Protein AF-A0A2N2LHT3-F1 (afdb_monomer)

Foldseek 3Di:
DDPPCPPDDFLVLLLVLLVLLVVLLVLLLVLLLLLCVLVVNDDDSVDLVVSQVSQQCVQQVDPNLQDPPSNWWQALVAIGSADPPQDLPDDDDPPDDDDPVCVRNVQSVLQVVLLVVLLVVLVQVVQVVVLVVVQVVLVVVQVVCVVVVHDGDDHDDSDGDDDDPVSSSVSRNVRDIGGDSSSSVVSNCCCPPNPVVCRSPVPPGSVSSVVSSVVSQVVSQVSSLVSLLVSCVSVDVVVSLVVLVVCCVVCVVVDDCCDDSNVSSVVSVPD

Sequence (271 aa):
MYVTGKHLPAEGLGTATNWTVVQAYYAVYLVAKATAIAQGKTGPLDSHPLIQRFFIDFWVEGDRRDLAPWSTVFGFEGPRNMPTNVDLGNALHAWSSARREECWVRLAKAWETTRADSLNDALKAVRTKKARDRQKAWNDTNAARVERQKKPLRRPPAAAATLNSEEKAIIDRSVRPAGLLDYLYRLRIRSNYEDSAMWSEGPASAEESLGVHWNLATITSATLLVHEVLLRRIVGASTFDGLTNEWLQKNGVLLDPREGLRLRAEVLRYG

Mean predicted aligned error: 7.84 Å

Radius of gyration: 23.88 Å; Cα contacts (8 Å, |Δi|>4): 247; chains: 1; bounding box: 65×44×74 Å

Secondary structure (DSSP, 8-state):
----GGG--HHHHHHHHHHHHHHHHHHHHHHHHHHHHHTT--S-TT-HHHHHHHHHIIIIISS-TTSTTTS-EEETTEEESS-TT--TTS---TTSPPPGGGHHHHHHHHHHHHHHHHHHHHHHHHHHHHHHHHHHHHHHHHHHHHHTTPPPPPPPP-PPPP--HHHHHHHHHHSPPB-HHHHHHHHHHIIIII-SHHHHTS-SSHHHHHHHHHHHHHHHHHHHHHHHHHHHHHH-HHHHHHHHHHHHHHHGGGS-TTSHHHHHHHHHHH-

Solvent-accessible surface area (backbone atoms only — not comparable to full-atom values): 15300 Å² total; per-residue (Å²): 139,78,79,71,74,88,79,53,57,69,74,49,42,20,54,50,37,36,51,45,44,43,51,36,34,48,54,51,50,52,49,51,40,50,45,42,48,67,71,67,59,82,76,81,77,85,38,68,72,57,47,46,48,47,49,46,50,56,24,43,72,38,96,42,34,84,47,72,69,61,11,26,35,16,43,75,94,39,76,39,64,63,71,93,80,64,65,75,84,62,86,74,57,93,83,58,82,86,48,85,88,44,48,61,39,53,52,48,50,50,18,43,56,48,29,48,54,54,43,51,52,52,53,51,51,52,26,51,50,51,36,50,52,52,54,48,54,50,50,55,55,33,50,59,31,46,75,69,75,39,82,70,69,83,79,77,77,90,62,79,41,85,74,57,72,65,60,49,52,54,52,45,66,67,43,68,62,18,31,56,69,49,41,34,46,51,50,28,48,32,38,75,76,73,40,48,56,60,35,63,68,54,49,94,43,66,65,53,34,48,49,52,44,51,54,46,50,49,57,36,51,53,52,48,50,57,48,47,56,49,39,27,67,67,70,32,57,70,56,42,52,47,54,51,48,55,50,41,71,77,52,39,88,80,47,60,71,86,37,72,67,57,38,47,51,53,51,70,73,77,108

Structure (mmCIF, N/CA/C/O backbone):
data_AF-A0A2N2LHT3-F1
#
_entry.id   AF-A0A2N2LHT3-F1
#
loop_
_atom_site.group_PDB
_atom_site.id
_atom_site.type_symbol
_atom_site.label_atom_id
_atom_site.label_alt_id
_atom_site.label_comp_id
_atom_site.label_asym_id
_atom_site.label_entity_id
_atom_site.label_seq_id
_atom_site.pdbx_PDB_ins_code
_atom_site.Cartn_x
_atom_site.Cartn_y
_atom_site.Cartn_z
_atom_site.occupancy
_atom_site.B_iso_or_equiv
_atom_site.auth_seq_id
_atom_site.auth_comp_id
_atom_site.auth_asym_id
_atom_site.auth_atom_id
_atom_site.pdbx_PDB_model_num
ATOM 1 N N . MET A 1 1 ? -15.866 11.929 8.651 1.00 34.31 1 MET A N 1
ATOM 2 C CA . MET A 1 1 ? -17.117 12.411 8.037 1.00 34.31 1 MET A CA 1
ATOM 3 C C . MET A 1 1 ? -17.736 11.207 7.344 1.00 34.31 1 MET A C 1
ATOM 5 O O . MET A 1 1 ? -17.284 10.850 6.267 1.00 34.31 1 MET A O 1
ATOM 9 N N . TYR A 1 2 ? -18.631 10.493 8.027 1.00 38.72 2 TYR A N 1
ATOM 10 C CA . TYR A 1 2 ? -19.329 9.338 7.460 1.00 38.72 2 TYR A CA 1
ATOM 11 C C . TYR A 1 2 ? -20.700 9.814 6.995 1.00 38.72 2 TYR A C 1
ATOM 13 O O . TYR A 1 2 ? -21.492 10.296 7.801 1.00 38.72 2 TYR A O 1
ATOM 2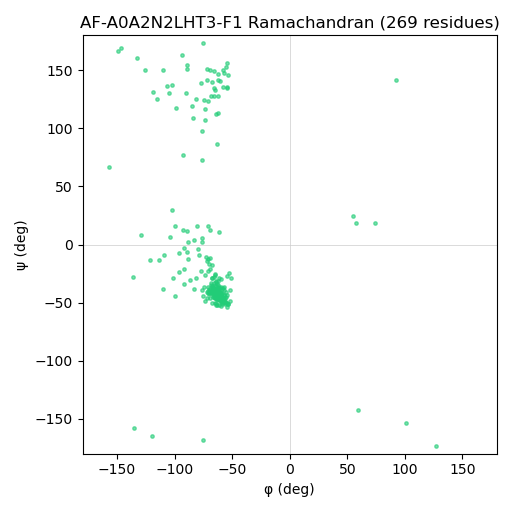1 N N . VAL A 1 3 ? -20.968 9.716 5.695 1.00 38.72 3 VAL A N 1
ATOM 22 C CA . VAL A 1 3 ? -22.346 9.745 5.211 1.00 38.72 3 VAL A CA 1
ATOM 23 C C . VAL A 1 3 ? -22.915 8.387 5.584 1.00 38.72 3 VAL A C 1
ATOM 25 O O . VAL A 1 3 ? -22.513 7.369 5.024 1.00 38.72 3 VAL A O 1
ATOM 28 N N . THR A 1 4 ? -23.788 8.346 6.584 1.00 44.19 4 THR A N 1
ATOM 29 C CA . THR A 1 4 ? -24.547 7.137 6.881 1.00 44.19 4 THR A CA 1
ATOM 30 C C . THR A 1 4 ? -25.395 6.854 5.642 1.00 44.19 4 THR A C 1
ATOM 32 O O . THR A 1 4 ? -26.262 7.642 5.275 1.00 44.19 4 THR A O 1
ATOM 35 N N . GLY A 1 5 ? -25.117 5.755 4.935 1.00 44.97 5 GLY A N 1
ATOM 36 C CA . GLY A 1 5 ? -25.754 5.402 3.655 1.00 44.97 5 GLY A CA 1
ATOM 37 C C . GLY A 1 5 ? -27.276 5.191 3.710 1.00 44.97 5 GLY A C 1
ATOM 38 O O . GLY A 1 5 ? -27.859 4.717 2.746 1.00 44.97 5 GLY A O 1
ATOM 39 N N . LYS A 1 6 ? -27.936 5.551 4.818 1.00 49.19 6 LYS A N 1
ATOM 40 C CA . LYS A 1 6 ? -29.379 5.421 5.048 1.00 49.19 6 LYS A CA 1
ATOM 41 C C . LYS A 1 6 ? -30.239 6.362 4.194 1.00 49.19 6 LYS A C 1
ATOM 43 O O . LYS A 1 6 ? -31.449 6.173 4.155 1.00 49.19 6 LYS A O 1
ATOM 48 N N . HIS A 1 7 ? -29.646 7.352 3.520 1.00 51.94 7 HIS A N 1
ATOM 49 C CA . HIS A 1 7 ? -30.386 8.359 2.743 1.00 51.94 7 HIS A CA 1
ATOM 50 C C . HIS A 1 7 ? -29.881 8.558 1.305 1.00 51.94 7 HIS A C 1
ATOM 52 O O . HIS A 1 7 ? -30.330 9.482 0.632 1.00 51.94 7 HIS A O 1
ATOM 58 N N . LEU A 1 8 ? -28.953 7.725 0.823 1.00 54.47 8 LEU A N 1
ATOM 59 C CA . LEU A 1 8 ? -28.456 7.826 -0.551 1.00 54.47 8 LEU A CA 1
ATOM 60 C C . LEU A 1 8 ? -29.307 6.954 -1.492 1.00 54.47 8 LEU A C 1
ATOM 62 O O . LEU A 1 8 ? -29.500 5.774 -1.194 1.00 54.47 8 LEU A O 1
ATOM 66 N N . PRO A 1 9 ? -29.788 7.491 -2.632 1.00 60.38 9 PRO A N 1
ATOM 67 C CA . PRO A 1 9 ? -30.319 6.677 -3.726 1.00 60.38 9 PRO A CA 1
ATOM 68 C C . PRO A 1 9 ? -29.288 5.628 -4.169 1.00 60.38 9 PRO A C 1
ATOM 70 O O . PRO A 1 9 ? -28.088 5.842 -3.992 1.00 60.38 9 PRO A O 1
ATOM 73 N N . ALA A 1 10 ? -29.728 4.524 -4.780 1.00 59.97 10 ALA A N 1
ATOM 74 C CA . ALA A 1 10 ? -28.849 3.418 -5.187 1.00 59.97 10 ALA A CA 1
ATOM 75 C C . ALA A 1 10 ? -27.630 3.873 -6.024 1.00 59.97 10 ALA A C 1
ATOM 77 O O . ALA A 1 10 ? -26.510 3.439 -5.766 1.00 59.97 10 ALA A O 1
ATOM 78 N N . GLU A 1 11 ? -27.813 4.836 -6.932 1.00 57.50 11 GLU A N 1
ATOM 79 C CA . GLU A 1 11 ? -26.730 5.447 -7.727 1.00 57.50 11 GLU A CA 1
ATOM 80 C C . GLU A 1 11 ? -25.701 6.219 -6.869 1.00 57.50 11 GLU A C 1
ATOM 82 O O . GLU A 1 11 ? -24.503 6.256 -7.163 1.00 57.50 11 GLU A O 1
ATOM 87 N N . GLY A 1 12 ? -26.142 6.801 -5.749 1.00 60.50 12 GLY A N 1
ATOM 88 C CA . GLY A 1 12 ? -25.277 7.471 -4.778 1.00 60.50 12 GLY A CA 1
ATOM 89 C C . GLY A 1 12 ? -24.439 6.503 -3.937 1.00 60.50 12 GLY A C 1
ATOM 90 O O . GLY A 1 12 ? -23.350 6.871 -3.495 1.00 60.50 12 GLY A O 1
ATOM 91 N N . LEU A 1 13 ? -24.900 5.260 -3.747 1.00 66.00 13 LEU A N 1
ATOM 92 C CA . LEU A 1 13 ? -24.181 4.238 -2.975 1.00 66.00 13 LEU A CA 1
ATOM 93 C C . LEU A 1 13 ? -22.929 3.729 -3.708 1.00 66.00 13 LEU A C 1
ATOM 95 O O . LEU A 1 13 ? -21.878 3.585 -3.077 1.00 66.00 13 LEU A O 1
ATOM 99 N N . GLY A 1 14 ? -22.993 3.538 -5.029 1.00 62.75 14 GLY A N 1
ATOM 100 C CA . GLY A 1 14 ? -21.822 3.163 -5.838 1.00 62.75 14 GLY A CA 1
ATOM 101 C C . GLY A 1 14 ? -20.722 4.232 -5.786 1.00 62.75 14 GLY A C 1
ATOM 102 O O . GLY A 1 14 ? -19.559 3.953 -5.482 1.00 62.75 14 GLY A O 1
ATOM 103 N N . THR A 1 15 ? -21.113 5.501 -5.941 1.00 67.81 15 THR A N 1
ATOM 104 C CA . THR A 1 15 ? -20.193 6.649 -5.843 1.00 67.81 15 THR A CA 1
ATOM 105 C C . THR A 1 15 ? -19.608 6.813 -4.432 1.00 67.81 15 THR A C 1
ATOM 107 O O . THR A 1 15 ? -18.419 7.102 -4.273 1.00 67.81 15 THR A O 1
ATOM 110 N N . ALA A 1 16 ? -20.403 6.584 -3.382 1.00 74.44 16 ALA A N 1
ATOM 111 C CA . ALA A 1 16 ? -19.917 6.596 -2.000 1.00 74.44 16 ALA A CA 1
ATOM 112 C C . ALA A 1 16 ? -18.925 5.450 -1.713 1.00 74.44 16 ALA A C 1
ATOM 114 O O . ALA A 1 16 ? -17.972 5.618 -0.943 1.00 74.44 16 ALA A O 1
ATOM 115 N N . THR A 1 17 ? -19.104 4.296 -2.359 1.00 73.69 17 THR A N 1
ATOM 116 C CA . THR A 1 17 ? -18.208 3.137 -2.225 1.00 73.69 17 THR A CA 1
ATOM 117 C C . THR A 1 17 ? -16.839 3.424 -2.841 1.00 73.69 17 THR A C 1
ATOM 119 O O . THR A 1 17 ? -15.817 3.158 -2.206 1.00 73.69 17 THR A O 1
ATOM 122 N N . ASN A 1 18 ? -16.807 4.084 -4.002 1.00 78.56 18 ASN A N 1
ATOM 123 C CA . ASN A 1 18 ? -15.574 4.579 -4.619 1.00 78.56 18 ASN A CA 1
ATOM 124 C C . ASN A 1 18 ? -14.770 5.462 -3.639 1.00 78.56 18 ASN A C 1
ATOM 126 O O . ASN A 1 18 ? -13.603 5.190 -3.339 1.00 78.56 18 ASN A O 1
ATOM 130 N N . TRP A 1 19 ? -15.425 6.453 -3.025 1.00 83.81 19 TRP A N 1
ATOM 131 C CA . TRP A 1 19 ? -14.783 7.305 -2.019 1.00 83.81 19 TRP A CA 1
ATOM 132 C C . TRP A 1 19 ? -14.347 6.547 -0.764 1.00 83.81 19 TRP A C 1
ATOM 134 O O . TRP A 1 19 ? -13.321 6.890 -0.172 1.00 83.81 19 TRP A O 1
ATOM 144 N N . THR A 1 20 ? -15.071 5.498 -0.370 1.00 86.31 20 THR A N 1
ATOM 145 C CA . THR A 1 20 ? -14.714 4.668 0.790 1.00 86.31 20 THR A CA 1
ATOM 146 C C . THR A 1 20 ? -13.342 4.020 0.605 1.00 86.31 20 THR A C 1
ATOM 148 O O . THR A 1 20 ? -12.537 4.028 1.534 1.00 86.31 20 THR A O 1
ATOM 151 N N . VAL A 1 21 ? -13.023 3.535 -0.599 1.00 88.38 21 VAL A N 1
ATOM 152 C CA . VAL A 1 21 ? -11.701 2.972 -0.923 1.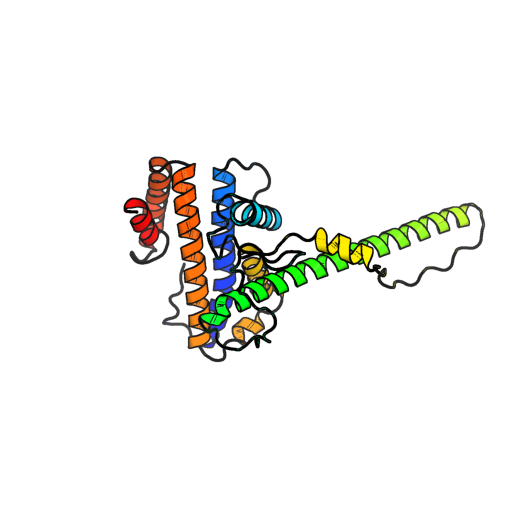00 88.38 21 VAL A CA 1
ATOM 153 C C . VAL A 1 21 ? -10.596 4.013 -0.745 1.00 88.38 21 VAL A C 1
ATOM 155 O O . VAL A 1 21 ? -9.559 3.733 -0.138 1.00 88.38 21 VAL A O 1
ATOM 158 N N . VAL A 1 22 ? -10.819 5.229 -1.251 1.00 90.00 22 VAL A N 1
ATOM 159 C CA . VAL A 1 22 ? -9.853 6.330 -1.145 1.00 90.00 22 VAL A CA 1
ATOM 160 C C . VAL A 1 22 ? -9.602 6.684 0.324 1.00 90.00 22 VAL A C 1
ATOM 162 O O . VAL A 1 22 ? -8.446 6.811 0.736 1.00 90.00 22 VAL A O 1
ATOM 165 N N . GLN A 1 23 ? -10.663 6.794 1.129 1.00 91.94 23 GLN A N 1
ATOM 166 C CA . GLN A 1 23 ? -10.561 7.088 2.561 1.00 91.94 23 GLN A CA 1
ATOM 167 C C . GLN A 1 23 ? -9.875 5.955 3.335 1.00 91.94 23 GLN A C 1
ATOM 169 O O . GLN A 1 23 ? -8.996 6.225 4.154 1.00 91.94 23 GLN A O 1
ATOM 174 N N . ALA A 1 24 ? -10.211 4.696 3.037 1.00 94.38 24 ALA A N 1
ATOM 175 C CA . ALA A 1 24 ? -9.579 3.521 3.635 1.00 94.38 24 ALA A CA 1
ATOM 176 C C . ALA A 1 24 ? -8.065 3.517 3.385 1.00 94.38 24 ALA A C 1
ATOM 178 O O . ALA A 1 24 ? -7.278 3.373 4.322 1.00 94.38 24 ALA A O 1
ATOM 179 N N . TYR A 1 25 ? -7.645 3.762 2.138 1.00 96.19 25 TYR A N 1
ATOM 180 C CA . TYR A 1 25 ? -6.228 3.880 1.806 1.00 96.19 25 TYR A CA 1
ATOM 181 C C . TYR A 1 25 ? -5.531 4.959 2.640 1.00 96.19 25 TYR A C 1
ATOM 183 O O . TYR A 1 25 ? -4.494 4.688 3.245 1.00 96.19 25 TYR A O 1
ATOM 191 N N . TYR A 1 26 ? -6.081 6.177 2.686 1.00 96.25 26 TYR A N 1
ATOM 192 C CA . TYR A 1 26 ? -5.434 7.274 3.403 1.00 96.25 26 TYR A CA 1
ATOM 193 C C . TYR A 1 26 ? -5.410 7.061 4.915 1.00 96.25 26 TYR A C 1
ATOM 195 O O . TYR A 1 26 ? -4.405 7.390 5.538 1.00 96.25 26 TYR A O 1
ATOM 203 N N . ALA A 1 27 ? -6.446 6.468 5.505 1.00 96.19 27 ALA A N 1
ATOM 204 C CA . ALA A 1 27 ? -6.441 6.116 6.921 1.00 96.19 27 ALA A CA 1
ATOM 205 C C . ALA A 1 27 ? -5.302 5.135 7.254 1.00 96.19 27 ALA A C 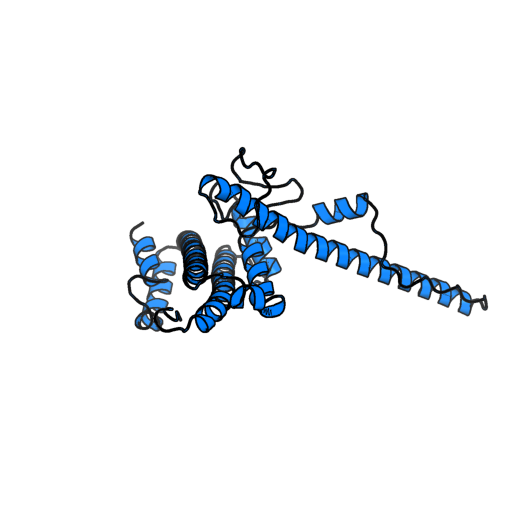1
ATOM 207 O O . ALA A 1 27 ? -4.528 5.378 8.183 1.00 96.19 27 ALA A O 1
ATOM 208 N N . VAL A 1 28 ? -5.137 4.076 6.451 1.00 97.31 28 VAL A N 1
ATOM 209 C CA . VAL A 1 28 ? -4.050 3.099 6.638 1.00 97.31 28 VAL A CA 1
ATOM 210 C C . VAL A 1 28 ? -2.677 3.717 6.350 1.00 97.31 28 VAL A C 1
ATOM 212 O O . VAL A 1 28 ? -1.728 3.510 7.103 1.00 97.31 28 VAL A O 1
ATOM 215 N N . TYR A 1 29 ? -2.558 4.521 5.294 1.00 97.44 29 TYR A N 1
ATOM 216 C CA . TYR A 1 29 ? -1.325 5.235 4.962 1.00 97.44 29 TYR A CA 1
ATOM 217 C C . TYR A 1 29 ? -0.890 6.181 6.091 1.00 97.44 29 TYR A C 1
ATOM 219 O O . TYR A 1 29 ? 0.276 6.175 6.485 1.00 97.44 29 TYR A O 1
ATOM 227 N N . 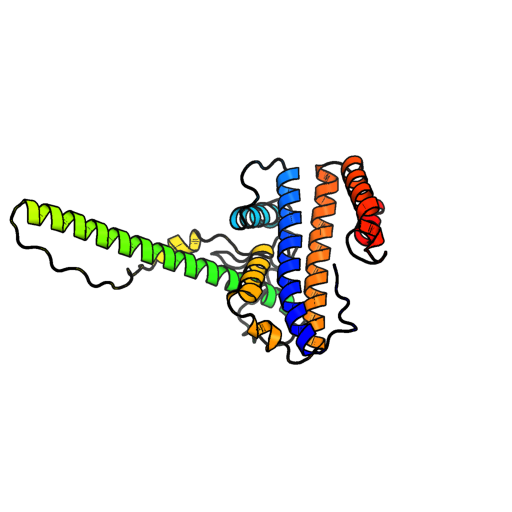LEU A 1 30 ? -1.816 6.977 6.633 1.00 96.69 30 LEU A N 1
ATOM 228 C CA . LEU A 1 30 ? -1.519 7.953 7.679 1.00 96.69 30 LEU A CA 1
ATOM 229 C C . LEU A 1 30 ? -1.132 7.278 8.992 1.00 96.69 30 LEU A C 1
ATOM 231 O O . LEU A 1 30 ? -0.191 7.735 9.640 1.00 96.69 30 LEU A O 1
ATOM 235 N N . VAL A 1 31 ? -1.791 6.178 9.371 1.00 96.38 31 VAL A N 1
ATOM 236 C CA . VAL A 1 31 ? -1.410 5.461 10.594 1.00 96.38 31 VAL A CA 1
ATOM 237 C C . VAL A 1 31 ? -0.061 4.757 10.434 1.00 96.38 31 VAL A C 1
ATOM 239 O O . VAL A 1 31 ? 0.768 4.819 11.338 1.00 96.38 31 VAL A O 1
ATOM 242 N N . ALA A 1 32 ? 0.228 4.192 9.257 1.00 96.44 32 ALA A N 1
ATOM 243 C CA . ALA A 1 32 ? 1.540 3.628 8.953 1.00 96.44 32 ALA A CA 1
ATOM 244 C C . ALA A 1 32 ? 2.638 4.700 8.994 1.00 96.44 32 ALA A C 1
ATOM 246 O O . ALA A 1 32 ? 3.695 4.484 9.586 1.00 96.44 32 ALA A O 1
ATOM 247 N N . LYS A 1 33 ? 2.368 5.884 8.431 1.00 96.56 33 LYS A N 1
ATOM 248 C CA . LYS A 1 33 ? 3.256 7.048 8.517 1.00 96.56 33 LYS A CA 1
ATOM 249 C C . LYS A 1 33 ? 3.486 7.471 9.969 1.00 96.56 33 LYS A C 1
ATOM 251 O O . LYS A 1 33 ? 4.632 7.680 10.356 1.00 96.56 33 LYS A O 1
ATOM 256 N N . ALA A 1 34 ? 2.433 7.562 10.780 1.00 95.25 34 ALA A N 1
ATOM 257 C CA . ALA A 1 34 ? 2.553 7.886 12.200 1.00 95.25 34 ALA A CA 1
ATOM 258 C C . ALA A 1 34 ? 3.427 6.859 12.936 1.00 95.25 34 ALA A C 1
ATOM 260 O O . ALA A 1 34 ? 4.300 7.241 13.712 1.00 95.25 34 ALA A O 1
ATOM 261 N N . THR A 1 35 ? 3.265 5.564 12.644 1.00 95.31 35 THR A N 1
ATOM 262 C CA . THR A 1 35 ? 4.122 4.507 13.202 1.00 95.31 35 THR A CA 1
ATOM 263 C C . THR A 1 35 ? 5.576 4.649 12.759 1.00 95.31 35 THR A C 1
ATOM 265 O O . THR A 1 35 ? 6.467 4.522 13.594 1.00 95.31 35 THR A O 1
ATOM 268 N N . ALA A 1 36 ? 5.838 4.969 11.489 1.00 95.12 36 ALA A N 1
ATOM 269 C CA . ALA A 1 36 ? 7.195 5.226 11.007 1.00 95.12 36 ALA A CA 1
ATOM 270 C C . ALA A 1 36 ? 7.852 6.401 11.753 1.00 95.12 36 ALA A C 1
ATOM 272 O O . ALA A 1 36 ? 8.993 6.283 12.202 1.00 95.12 36 ALA A O 1
ATOM 273 N N . ILE A 1 37 ? 7.115 7.502 11.937 1.00 95.12 37 ILE A N 1
ATOM 274 C CA . ILE A 1 37 ? 7.576 8.681 12.687 1.00 95.12 37 ILE A CA 1
ATOM 275 C C . ILE A 1 37 ? 7.870 8.311 14.143 1.00 95.12 37 ILE A C 1
ATOM 277 O O . ILE A 1 37 ? 8.937 8.641 14.652 1.00 95.12 37 ILE A O 1
ATOM 281 N N . ALA A 1 38 ? 6.965 7.584 14.801 1.00 94.38 38 ALA A N 1
ATOM 282 C CA . ALA A 1 38 ? 7.148 7.154 16.186 1.00 94.38 38 ALA A CA 1
ATOM 283 C C . ALA A 1 38 ? 8.364 6.226 16.358 1.00 94.38 38 ALA A C 1
ATOM 285 O O . ALA A 1 38 ? 9.031 6.273 17.385 1.00 94.38 38 ALA A O 1
ATOM 286 N N . GLN A 1 39 ? 8.703 5.426 15.340 1.00 92.44 39 GLN A N 1
ATOM 287 C CA . GLN A 1 39 ? 9.934 4.627 15.303 1.00 92.44 39 GLN A CA 1
ATOM 288 C C . GLN A 1 39 ? 11.206 5.436 14.989 1.00 92.44 39 GLN A C 1
ATOM 290 O O . GLN A 1 39 ? 12.272 4.852 14.790 1.00 92.44 39 GLN A O 1
ATOM 295 N N . GLY A 1 40 ? 11.114 6.764 14.903 1.00 93.31 40 GLY A N 1
ATOM 296 C CA . GLY A 1 40 ? 12.248 7.642 14.629 1.00 93.31 40 GLY A CA 1
ATOM 297 C C . GLY A 1 40 ? 12.719 7.616 13.174 1.00 93.31 40 GLY A C 1
ATOM 298 O O . GLY A 1 40 ? 13.846 8.021 12.895 1.00 93.31 40 GLY A O 1
ATOM 299 N N . LYS A 1 41 ? 11.900 7.137 12.223 1.00 92.62 41 LYS A N 1
ATOM 300 C CA . LYS A 1 41 ? 12.249 7.230 10.799 1.00 92.62 41 LYS A CA 1
ATOM 301 C C . LYS A 1 41 ? 12.269 8.700 10.379 1.00 92.62 41 LYS A C 1
ATOM 303 O O . LYS A 1 41 ? 11.299 9.426 10.581 1.00 92.62 41 LYS A O 1
ATOM 308 N N . THR A 1 42 ? 13.367 9.122 9.762 1.00 83.06 42 THR A N 1
ATOM 309 C CA . THR A 1 42 ? 13.562 10.473 9.222 1.00 83.06 42 THR A CA 1
ATOM 310 C C . THR A 1 42 ? 13.574 10.433 7.688 1.00 83.06 42 THR A C 1
ATOM 312 O O . THR A 1 42 ? 13.928 9.416 7.091 1.00 83.06 42 THR A O 1
ATOM 315 N N . GLY A 1 43 ? 13.144 11.516 7.029 1.00 77.75 43 GLY A N 1
ATOM 316 C CA . GLY A 1 43 ? 13.105 11.627 5.562 1.00 77.75 43 GLY A CA 1
ATOM 317 C C . GLY A 1 43 ? 11.738 12.046 5.001 1.00 77.75 43 GLY A C 1
ATOM 318 O O . GLY A 1 43 ? 10.839 12.389 5.771 1.00 77.75 43 GLY A O 1
ATOM 319 N N . PRO A 1 44 ? 11.557 12.038 3.664 1.00 78.19 44 PRO A N 1
ATOM 320 C CA . PRO A 1 44 ? 10.326 12.483 3.009 1.00 78.19 44 PRO A CA 1
ATOM 321 C C . PRO A 1 44 ? 9.211 11.433 3.142 1.00 78.19 44 PRO A C 1
ATOM 323 O O . PRO A 1 44 ? 8.830 10.762 2.182 1.00 78.19 44 PRO A O 1
ATOM 326 N N . LEU A 1 45 ? 8.657 11.302 4.349 1.00 83.12 45 LEU A N 1
ATOM 327 C CA . LEU A 1 45 ? 7.567 10.378 4.696 1.00 83.12 45 LEU A CA 1
ATOM 328 C C . LEU A 1 45 ? 6.207 10.747 4.063 1.00 83.12 45 LEU A C 1
ATOM 330 O O . LEU A 1 45 ? 5.176 10.209 4.454 1.00 83.12 45 LEU A O 1
ATOM 334 N N . ASP A 1 46 ? 6.196 11.660 3.092 1.00 86.12 46 ASP A N 1
ATOM 335 C CA . ASP A 1 46 ? 5.039 12.004 2.257 1.00 86.12 46 ASP A CA 1
ATOM 336 C C . ASP A 1 46 ? 4.969 11.188 0.955 1.00 86.12 46 ASP A C 1
ATOM 338 O O . ASP A 1 46 ? 4.022 11.310 0.182 1.00 86.12 46 ASP A O 1
ATOM 342 N N . SER A 1 47 ? 5.960 10.331 0.705 1.00 91.94 47 SER A N 1
ATOM 343 C CA . SER A 1 47 ? 6.002 9.470 -0.474 1.00 91.94 47 SER A CA 1
ATOM 344 C C . SER A 1 47 ? 5.221 8.167 -0.260 1.00 91.94 47 SER A C 1
ATOM 346 O O . SER A 1 47 ? 5.598 7.338 0.574 1.00 91.94 47 SER A O 1
ATOM 348 N N . HIS A 1 48 ? 4.179 7.937 -1.073 1.00 93.31 48 HIS A N 1
ATOM 349 C CA . HIS A 1 48 ? 3.406 6.685 -1.067 1.00 93.31 48 HIS A CA 1
ATOM 350 C C . HIS A 1 48 ? 4.298 5.431 -1.193 1.00 93.31 48 HIS A C 1
ATOM 352 O O . HIS A 1 48 ? 4.167 4.549 -0.340 1.00 93.31 48 HIS A O 1
ATOM 358 N N . PRO A 1 49 ? 5.253 5.356 -2.149 1.00 93.25 49 PRO A N 1
ATOM 359 C CA . PRO A 1 49 ? 6.190 4.234 -2.226 1.00 93.25 49 PRO A CA 1
ATOM 360 C C . PRO A 1 49 ? 7.032 4.012 -0.966 1.00 93.25 49 PRO A C 1
ATOM 362 O O . PRO A 1 49 ? 7.294 2.864 -0.610 1.00 93.25 49 PRO A O 1
ATOM 365 N N . LEU A 1 50 ? 7.460 5.080 -0.280 1.00 93.94 50 LEU A N 1
ATOM 366 C CA . LEU A 1 50 ? 8.283 4.943 0.926 1.00 93.94 50 LEU A CA 1
ATOM 367 C C . LEU A 1 50 ? 7.476 4.385 2.098 1.00 93.94 50 LEU A C 1
ATOM 369 O O . LEU A 1 50 ? 7.963 3.503 2.800 1.00 93.94 50 LEU A O 1
ATOM 373 N N . ILE A 1 51 ? 6.233 4.836 2.283 1.00 96.25 51 ILE A N 1
ATOM 374 C CA . ILE A 1 51 ? 5.365 4.298 3.340 1.00 96.25 51 ILE A CA 1
ATOM 375 C C . ILE A 1 51 ? 4.909 2.874 3.018 1.00 96.25 51 ILE A C 1
ATOM 377 O O . ILE A 1 51 ? 4.867 2.042 3.918 1.00 96.25 51 ILE A O 1
ATOM 381 N N . GLN A 1 52 ? 4.643 2.548 1.751 1.00 95.50 52 GLN A N 1
ATOM 382 C CA . GLN A 1 52 ? 4.404 1.163 1.324 1.00 95.50 52 GLN A CA 1
ATOM 383 C C . GLN A 1 52 ? 5.593 0.261 1.652 1.00 95.50 52 GLN A C 1
ATOM 385 O O . GLN A 1 52 ? 5.415 -0.813 2.221 1.00 95.50 52 GLN A O 1
ATOM 390 N N . ARG A 1 53 ? 6.815 0.716 1.349 1.00 94.38 53 ARG A N 1
ATOM 391 C CA . ARG A 1 53 ? 8.033 -0.021 1.690 1.00 94.38 53 ARG A CA 1
ATOM 392 C C . ARG A 1 53 ? 8.168 -0.207 3.199 1.00 94.38 53 ARG A C 1
ATOM 394 O O . ARG A 1 53 ? 8.369 -1.332 3.641 1.00 94.38 53 ARG A O 1
ATOM 401 N N . PHE A 1 54 ? 7.988 0.867 3.968 1.00 94.50 54 PHE A N 1
ATOM 402 C CA . PHE A 1 54 ? 7.986 0.808 5.428 1.00 94.50 54 PHE A CA 1
ATOM 403 C C . PHE A 1 54 ? 6.961 -0.199 5.954 1.00 94.50 54 PHE A C 1
ATOM 405 O O . PHE A 1 54 ? 7.294 -0.990 6.824 1.00 94.50 54 PHE A O 1
ATOM 412 N N . PHE A 1 55 ? 5.738 -0.198 5.421 1.00 95.19 55 PHE A N 1
ATOM 413 C CA . PHE A 1 55 ? 4.675 -1.098 5.858 1.00 95.19 55 PHE A CA 1
ATOM 414 C C . PHE A 1 55 ? 5.074 -2.567 5.697 1.00 95.19 55 PHE A C 1
ATOM 416 O O . PHE A 1 55 ? 4.893 -3.358 6.619 1.00 95.19 55 PHE A O 1
ATOM 423 N N . ILE A 1 56 ? 5.663 -2.913 4.549 1.00 94.94 56 ILE A N 1
ATOM 424 C CA . ILE A 1 56 ? 6.184 -4.256 4.280 1.00 94.94 56 ILE A CA 1
ATOM 425 C C . ILE A 1 56 ? 7.332 -4.579 5.239 1.00 94.94 56 ILE A C 1
ATOM 427 O O . ILE A 1 56 ? 7.275 -5.587 5.935 1.00 94.94 56 ILE A O 1
ATOM 431 N N . ASP A 1 57 ? 8.343 -3.717 5.339 1.00 93.06 57 ASP A N 1
ATOM 432 C CA . ASP A 1 57 ? 9.493 -3.963 6.216 1.00 93.06 57 ASP A CA 1
ATOM 433 C C . ASP A 1 57 ? 9.057 -4.113 7.694 1.00 93.06 57 ASP A C 1
ATOM 435 O O . ASP A 1 57 ? 9.577 -4.956 8.422 1.00 93.06 57 ASP A O 1
ATOM 439 N N . PHE A 1 58 ? 8.057 -3.342 8.132 1.00 92.94 58 PHE A N 1
ATOM 440 C CA . PHE A 1 58 ? 7.548 -3.337 9.504 1.00 92.94 58 PHE A CA 1
ATOM 441 C C . PHE A 1 58 ? 6.741 -4.593 9.865 1.00 92.94 58 PHE A C 1
ATOM 443 O O . PHE A 1 58 ? 6.936 -5.159 10.946 1.00 92.94 58 PHE A O 1
ATOM 450 N N . TRP A 1 59 ? 5.825 -5.013 8.987 1.00 94.00 59 TRP A N 1
ATOM 451 C CA . TRP A 1 59 ? 4.898 -6.119 9.253 1.00 94.00 59 TRP A CA 1
ATOM 452 C C . TRP A 1 59 ? 5.414 -7.483 8.800 1.00 94.00 59 TRP A C 1
ATOM 454 O O . TRP A 1 59 ? 5.123 -8.494 9.432 1.00 94.00 59 TRP A O 1
ATOM 464 N N . VAL A 1 60 ? 6.161 -7.521 7.700 1.00 90.69 60 VAL A N 1
ATOM 465 C CA . VAL A 1 60 ? 6.481 -8.757 6.972 1.00 90.69 60 VAL A CA 1
ATOM 466 C C . VAL A 1 60 ? 7.875 -9.246 7.322 1.00 90.69 60 VAL A C 1
ATOM 468 O O . VAL A 1 60 ? 8.073 -10.437 7.548 1.00 90.69 60 VAL A O 1
ATOM 471 N N . GLU A 1 61 ? 8.839 -8.326 7.360 1.00 86.81 61 GLU A N 1
ATOM 472 C CA . GLU A 1 61 ? 10.243 -8.651 7.623 1.00 86.81 61 GLU A CA 1
ATOM 473 C C . GLU A 1 61 ? 10.593 -8.568 9.117 1.00 86.81 61 GLU A C 1
ATOM 475 O O . GLU A 1 61 ? 11.551 -9.209 9.551 1.00 86.81 61 GLU A O 1
ATOM 480 N N . GLY A 1 62 ? 9.806 -7.839 9.916 1.00 80.31 62 GLY A N 1
ATOM 481 C CA . GLY A 1 62 ? 9.967 -7.743 11.371 1.00 80.31 62 GLY A CA 1
ATOM 482 C C . GLY A 1 62 ? 9.485 -8.977 12.146 1.00 80.31 62 GLY A C 1
ATOM 483 O O . GLY A 1 62 ? 9.151 -10.006 11.565 1.00 80.31 62 GLY A O 1
ATOM 484 N N . ASP A 1 63 ? 9.390 -8.845 13.473 1.00 80.44 63 ASP A N 1
ATOM 485 C CA . ASP A 1 63 ? 9.001 -9.929 14.400 1.00 80.44 63 ASP A CA 1
ATOM 486 C C . ASP A 1 63 ? 7.493 -10.250 14.407 1.00 80.44 63 ASP A C 1
ATOM 488 O O . ASP A 1 63 ? 7.036 -11.084 15.178 1.00 80.44 63 ASP A O 1
ATOM 492 N N . ARG A 1 64 ? 6.694 -9.572 13.575 1.00 83.19 64 ARG A N 1
ATOM 493 C CA . ARG A 1 64 ? 5.215 -9.610 13.593 1.00 83.19 64 ARG A CA 1
ATOM 494 C C . ARG A 1 64 ? 4.636 -10.502 12.495 1.00 83.19 64 ARG A C 1
ATOM 496 O O . ARG A 1 64 ? 3.570 -10.212 11.957 1.00 83.19 64 ARG A O 1
ATOM 503 N N . ARG A 1 65 ? 5.374 -11.544 12.103 1.00 80.75 65 ARG A N 1
ATOM 504 C CA . ARG A 1 65 ? 5.098 -12.331 10.886 1.00 80.75 65 ARG A CA 1
ATOM 505 C C . ARG A 1 65 ? 3.808 -13.149 10.963 1.00 80.75 65 ARG A C 1
ATOM 507 O O . ARG A 1 65 ? 3.274 -13.543 9.933 1.00 80.75 65 ARG A O 1
ATOM 514 N N . ASP A 1 66 ? 3.289 -13.358 12.161 1.00 84.56 66 ASP A N 1
ATOM 515 C CA . ASP A 1 66 ? 2.085 -14.120 12.483 1.00 84.56 66 ASP A CA 1
ATOM 516 C C . ASP A 1 66 ? 0.790 -13.284 12.480 1.00 84.56 66 ASP A C 1
ATOM 518 O O . ASP A 1 66 ? -0.305 -13.841 12.558 1.00 84.56 66 ASP A O 1
ATOM 522 N N . LEU A 1 67 ? 0.881 -11.957 12.327 1.00 90.19 67 LEU A N 1
ATOM 523 C CA . LEU A 1 67 ? -0.277 -11.059 12.346 1.00 90.19 67 LEU A CA 1
ATOM 524 C C . LEU A 1 67 ? -0.839 -10.796 10.946 1.00 90.19 67 LEU A C 1
ATOM 526 O O . LEU A 1 67 ? -0.662 -9.731 10.345 1.00 90.19 67 LEU A O 1
ATOM 530 N N . ALA A 1 68 ? -1.577 -11.773 10.435 1.00 90.75 68 ALA A N 1
ATOM 531 C CA . ALA A 1 68 ? -2.352 -11.596 9.219 1.00 90.75 68 ALA A CA 1
ATOM 532 C C . ALA A 1 68 ? -3.550 -10.638 9.420 1.00 90.75 68 ALA A C 1
ATOM 534 O O . ALA A 1 68 ? -4.121 -10.587 10.510 1.00 90.75 68 ALA A O 1
ATOM 535 N N . PRO A 1 69 ? -3.979 -9.906 8.372 1.00 92.19 69 PRO A N 1
ATOM 536 C CA . PRO A 1 69 ? -3.446 -9.915 7.005 1.00 92.19 69 PRO A CA 1
ATOM 537 C C . PRO A 1 69 ? -2.306 -8.900 6.783 1.00 92.19 69 PRO A C 1
ATOM 539 O O . PRO A 1 69 ? -1.951 -8.609 5.640 1.00 92.19 69 PRO A O 1
ATOM 542 N N . TRP A 1 70 ? -1.763 -8.299 7.846 1.00 94.88 70 TRP A N 1
ATOM 543 C CA . TRP A 1 70 ? -0.742 -7.252 7.734 1.00 94.88 70 TRP A CA 1
ATOM 544 C C . TRP A 1 70 ? 0.636 -7.813 7.384 1.00 94.88 70 TRP A C 1
ATOM 546 O O . TRP A 1 70 ? 1.356 -7.219 6.584 1.00 94.88 70 TRP A O 1
ATOM 556 N N . SER A 1 71 ? 0.986 -8.964 7.958 1.00 95.00 71 SER A N 1
ATOM 557 C CA . SER A 1 71 ? 2.292 -9.612 7.794 1.00 95.00 71 SER A CA 1
ATOM 558 C C . SER A 1 71 ? 2.470 -10.374 6.486 1.00 95.00 71 SER A C 1
ATOM 560 O O . SER A 1 71 ? 3.560 -10.837 6.158 1.00 95.00 71 SER A O 1
ATOM 562 N N . THR A 1 72 ? 1.400 -10.529 5.733 1.00 94.81 72 THR A N 1
ATOM 563 C CA . THR A 1 72 ? 1.279 -11.457 4.620 1.00 94.81 72 THR A CA 1
ATOM 564 C C . THR A 1 72 ? 1.424 -10.728 3.282 1.00 94.81 72 THR A C 1
ATOM 566 O O . THR A 1 72 ? 0.897 -9.628 3.105 1.00 94.81 72 THR A O 1
ATOM 569 N N . VAL A 1 73 ? 2.169 -11.316 2.337 1.00 95.88 73 VAL A N 1
ATOM 570 C CA . VAL A 1 73 ? 2.493 -10.684 1.040 1.00 95.88 73 VAL A CA 1
ATOM 571 C C . VAL A 1 73 ? 2.606 -11.692 -0.094 1.00 95.88 73 VAL A C 1
ATOM 573 O O . VAL A 1 73 ? 2.723 -12.892 0.139 1.00 95.88 73 VAL A O 1
ATOM 576 N N . PHE A 1 74 ? 2.675 -11.190 -1.325 1.00 95.31 74 PHE A N 1
ATOM 577 C CA . PHE A 1 74 ? 3.107 -11.951 -2.495 1.00 95.31 74 PHE A CA 1
ATOM 578 C C . PHE A 1 74 ? 4.409 -11.365 -3.050 1.00 95.31 74 PHE A C 1
ATOM 580 O O . PHE A 1 74 ? 4.477 -10.163 -3.308 1.00 95.31 74 PHE A O 1
ATOM 587 N N . GLY A 1 75 ? 5.451 -12.185 -3.195 1.00 94.69 75 GLY A N 1
ATOM 588 C CA . GLY A 1 75 ? 6.778 -11.807 -3.694 1.00 94.69 75 GLY A CA 1
ATOM 589 C C . GLY A 1 75 ? 7.176 -12.565 -4.963 1.00 94.69 75 GLY A C 1
ATOM 590 O O . GLY A 1 75 ? 6.337 -13.175 -5.617 1.00 94.69 75 GLY A O 1
ATOM 591 N N . PHE A 1 76 ? 8.467 -12.525 -5.307 1.00 93.62 76 PHE A N 1
ATOM 592 C CA . PHE A 1 76 ? 9.026 -13.276 -6.443 1.00 93.62 76 PHE A CA 1
ATOM 593 C C . PHE A 1 76 ? 8.830 -14.793 -6.291 1.00 93.62 76 PHE A C 1
ATOM 595 O O . PHE A 1 76 ? 8.447 -15.467 -7.238 1.00 93.62 76 PHE A O 1
ATOM 602 N N . GLU A 1 77 ? 9.045 -15.314 -5.082 1.00 92.12 77 GLU A N 1
ATOM 603 C CA . GLU A 1 77 ? 8.919 -16.744 -4.761 1.00 92.12 77 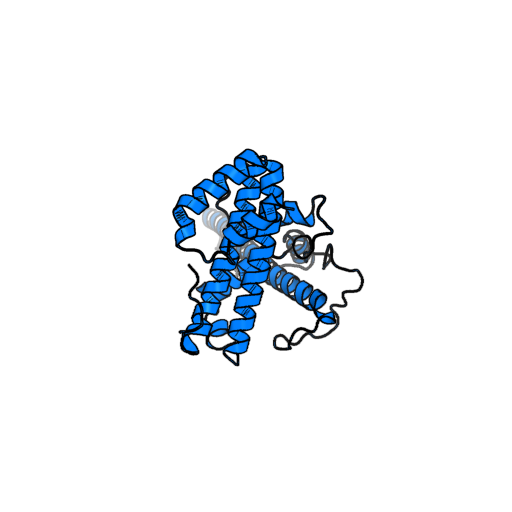GLU A CA 1
ATOM 604 C C . GLU A 1 77 ? 7.470 -17.169 -4.462 1.00 92.12 77 GLU A C 1
ATOM 606 O O . GLU A 1 77 ? 7.222 -18.317 -4.109 1.00 92.12 77 GLU A O 1
ATOM 611 N N . GLY A 1 78 ? 6.505 -16.252 -4.604 1.00 91.38 78 GLY A N 1
ATOM 612 C CA . GLY A 1 78 ? 5.094 -16.495 -4.316 1.00 91.38 78 GLY A CA 1
ATOM 613 C C . GLY A 1 78 ? 4.633 -15.945 -2.957 1.00 91.38 78 GLY A C 1
ATOM 614 O O . GLY A 1 78 ? 5.175 -14.935 -2.480 1.00 91.38 78 GLY A O 1
ATOM 615 N N . PRO A 1 79 ? 3.582 -16.532 -2.354 1.00 92.44 79 PRO A N 1
ATOM 616 C CA . PRO A 1 79 ? 3.011 -16.050 -1.101 1.00 92.44 79 PRO A CA 1
ATOM 617 C C . PRO A 1 79 ? 3.974 -16.248 0.080 1.00 92.44 79 PRO A C 1
ATOM 619 O O . PRO A 1 79 ? 4.616 -17.286 0.204 1.00 92.44 79 PRO A O 1
ATOM 622 N N . ARG A 1 80 ? 4.050 -15.265 0.984 1.00 92.00 80 ARG A N 1
ATOM 623 C CA . ARG A 1 80 ? 4.844 -15.330 2.225 1.00 92.00 80 ARG A CA 1
ATOM 624 C C . ARG A 1 80 ? 3.979 -15.023 3.443 1.00 92.00 80 ARG A C 1
ATOM 626 O O . ARG A 1 80 ? 3.034 -14.237 3.350 1.00 92.00 80 ARG A O 1
ATOM 633 N N . ASN A 1 81 ? 4.345 -15.624 4.577 1.00 92.38 81 ASN A N 1
ATOM 634 C CA . ASN A 1 81 ? 3.659 -15.524 5.874 1.00 92.38 81 ASN A CA 1
ATOM 635 C C . ASN A 1 81 ? 2.178 -15.960 5.849 1.00 92.38 81 ASN A C 1
ATOM 637 O O . ASN A 1 81 ? 1.417 -15.620 6.747 1.00 92.38 81 ASN A O 1
ATOM 641 N N . MET A 1 82 ? 1.762 -16.719 4.832 1.00 89.06 82 MET A N 1
ATOM 642 C CA . MET A 1 82 ? 0.433 -17.331 4.748 1.00 89.06 82 MET A CA 1
ATOM 643 C C . MET A 1 82 ? 0.444 -18.767 5.296 1.00 89.06 82 MET A C 1
ATOM 645 O O . MET A 1 82 ? 1.516 -19.374 5.373 1.00 89.06 82 MET A O 1
ATOM 649 N N . PRO A 1 83 ? -0.729 -19.351 5.612 1.00 86.50 83 PRO A N 1
ATOM 650 C CA . PRO A 1 83 ? -0.836 -20.781 5.888 1.00 86.50 83 PRO A CA 1
ATOM 651 C C . PRO A 1 83 ? -0.246 -21.641 4.758 1.00 86.50 83 PRO A C 1
ATOM 653 O O . PRO A 1 83 ? -0.346 -21.304 3.579 1.00 86.50 83 PRO A O 1
ATOM 656 N N . THR A 1 84 ? 0.357 -22.778 5.104 1.00 78.12 84 THR A N 1
ATOM 657 C CA . THR A 1 84 ? 1.057 -23.660 4.148 1.00 78.12 84 THR A CA 1
ATOM 658 C C . THR A 1 84 ? 0.128 -24.405 3.186 1.00 78.12 84 THR A C 1
ATOM 660 O O . THR A 1 84 ? 0.590 -24.974 2.204 1.00 78.12 84 THR A O 1
ATOM 663 N N . ASN A 1 85 ? -1.179 -24.399 3.447 1.00 74.00 85 ASN A N 1
ATOM 664 C CA . ASN A 1 85 ? -2.211 -25.103 2.687 1.00 74.00 85 ASN A CA 1
ATOM 665 C C . ASN A 1 85 ? -2.971 -24.207 1.690 1.00 74.00 85 ASN A C 1
ATOM 667 O O . ASN A 1 85 ? -4.051 -24.583 1.235 1.00 74.00 85 ASN A O 1
ATOM 671 N N . VAL A 1 86 ? -2.454 -23.017 1.369 1.00 74.56 86 VAL A N 1
ATOM 672 C CA . VAL A 1 86 ? -3.088 -22.125 0.388 1.00 74.56 86 VAL A CA 1
ATOM 673 C C . VAL A 1 86 ? -2.816 -22.639 -1.025 1.00 74.56 86 VAL A C 1
ATOM 675 O O . VAL A 1 86 ? -1.763 -22.379 -1.602 1.00 74.56 86 VAL A O 1
ATOM 678 N N . ASP A 1 87 ? -3.786 -23.359 -1.585 1.00 78.00 87 ASP A N 1
ATOM 679 C CA . ASP A 1 87 ? -3.747 -23.814 -2.974 1.00 78.00 87 ASP A CA 1
ATOM 680 C C . ASP A 1 87 ? -4.250 -22.717 -3.928 1.00 78.00 87 ASP A C 1
ATOM 682 O O . ASP A 1 87 ? -5.441 -22.401 -3.983 1.00 78.00 87 ASP A O 1
ATOM 686 N N . LEU A 1 88 ? -3.324 -22.129 -4.691 1.00 73.69 88 LEU A N 1
ATOM 687 C CA . LEU A 1 88 ? -3.614 -21.122 -5.720 1.00 73.69 88 LEU A CA 1
ATOM 688 C C . LEU A 1 88 ? -4.122 -21.733 -7.037 1.00 73.69 88 LEU A C 1
ATOM 690 O O . LEU A 1 88 ? -4.454 -20.988 -7.959 1.00 73.69 88 LEU A O 1
ATOM 694 N N . GLY A 1 89 ? -4.170 -23.067 -7.138 1.00 64.88 89 GLY A N 1
ATOM 695 C CA . GLY A 1 89 ? -4.551 -23.815 -8.335 1.00 64.88 89 GLY A CA 1
ATOM 696 C C . GLY A 1 89 ? -6.039 -23.756 -8.682 1.00 64.88 89 GLY A C 1
ATOM 697 O O . GLY A 1 89 ? -6.412 -24.068 -9.813 1.00 64.88 89 GLY A O 1
ATOM 698 N N . ASN A 1 90 ? -6.895 -23.307 -7.760 1.00 59.19 90 ASN A N 1
ATOM 699 C CA . ASN A 1 90 ? -8.319 -23.154 -8.034 1.00 59.19 90 ASN A CA 1
ATOM 700 C C . ASN A 1 90 ? -8.603 -21.837 -8.763 1.00 59.19 90 ASN A C 1
ATOM 702 O O . ASN A 1 90 ? -8.273 -20.750 -8.284 1.00 59.19 90 ASN A O 1
ATOM 706 N N . ALA A 1 91 ? -9.263 -21.936 -9.920 1.00 59.97 91 ALA A N 1
ATOM 707 C CA . ALA A 1 91 ? -9.751 -20.799 -10.688 1.00 59.97 91 ALA A CA 1
ATOM 708 C C . ALA A 1 91 ? -10.814 -20.029 -9.883 1.00 59.97 91 ALA A C 1
ATOM 710 O O . ALA A 1 91 ? -12.014 -20.268 -10.005 1.00 59.97 91 ALA A O 1
ATOM 711 N N . LEU A 1 92 ? -10.371 -19.097 -9.039 1.00 68.75 92 LEU A N 1
ATOM 712 C CA . LEU A 1 92 ? -11.254 -18.136 -8.393 1.00 68.75 92 LEU A CA 1
ATOM 713 C C . LEU A 1 92 ? -11.873 -17.249 -9.473 1.00 68.75 92 LEU A C 1
ATOM 715 O O . LEU A 1 92 ? -11.187 -16.439 -10.100 1.00 68.75 92 LEU A O 1
ATOM 719 N N . HIS A 1 93 ? -13.180 -17.384 -9.682 1.00 64.88 93 HIS A N 1
ATOM 720 C CA . HIS A 1 93 ? -13.912 -16.442 -10.513 1.00 64.88 93 HIS A CA 1
ATOM 721 C C . HIS A 1 93 ? -13.968 -15.088 -9.796 1.00 64.88 93 HIS A C 1
ATOM 723 O O . HIS A 1 93 ? -14.392 -15.027 -8.638 1.00 64.88 93 HIS A O 1
ATOM 729 N N . ALA A 1 94 ? -13.573 -14.009 -10.478 1.00 56.34 94 ALA A N 1
ATOM 730 C CA . ALA A 1 94 ? -13.458 -12.665 -9.899 1.00 56.34 94 ALA A CA 1
ATOM 731 C C . ALA A 1 94 ? -14.751 -12.163 -9.225 1.00 56.34 94 ALA A C 1
ATOM 733 O O . ALA A 1 94 ? -14.681 -11.398 -8.270 1.00 56.34 94 ALA A O 1
ATOM 734 N N . TRP A 1 95 ? -15.909 -12.657 -9.674 1.00 52.72 95 TRP A N 1
ATOM 735 C CA . TRP A 1 95 ? -17.241 -12.270 -9.187 1.00 52.72 95 TRP A CA 1
ATOM 736 C C . TRP A 1 95 ? -17.902 -13.298 -8.263 1.00 52.72 95 TRP A C 1
ATOM 738 O O . TRP A 1 95 ? -19.078 -13.185 -7.943 1.00 52.72 95 TRP A O 1
ATOM 748 N N . SER A 1 96 ? -17.189 -14.355 -7.871 1.00 65.31 96 SER A N 1
ATOM 749 C CA . SER A 1 96 ? -17.749 -15.334 -6.933 1.00 65.31 96 SER A CA 1
ATOM 750 C C . SER A 1 96 ? -17.713 -14.792 -5.504 1.00 65.31 96 SER A C 1
ATOM 752 O O . SER A 1 96 ? -16.714 -14.194 -5.093 1.00 65.31 96 SER A O 1
ATOM 754 N N . SER A 1 97 ? -18.783 -15.027 -4.740 1.00 67.19 97 SER A N 1
ATOM 755 C CA . SER A 1 97 ? -18.831 -14.693 -3.318 1.00 67.19 97 SER A CA 1
ATOM 756 C C . SER A 1 97 ? -17.750 -15.454 -2.549 1.00 67.19 97 SER A C 1
ATOM 758 O O . SER A 1 97 ? -17.460 -16.617 -2.830 1.00 67.19 97 SER A O 1
ATOM 760 N N . ALA A 1 98 ? -17.119 -14.780 -1.588 1.00 70.81 98 ALA A N 1
ATOM 761 C CA . ALA A 1 98 ? -16.062 -15.388 -0.796 1.00 70.81 98 ALA A CA 1
ATOM 762 C C . ALA A 1 98 ? -16.640 -16.379 0.216 1.00 70.81 98 ALA A C 1
ATOM 764 O O . ALA A 1 98 ? -17.462 -16.012 1.056 1.00 70.81 98 ALA A O 1
ATOM 765 N N . ARG A 1 99 ? -16.166 -17.626 0.165 1.00 77.94 99 ARG A N 1
ATOM 766 C CA . ARG A 1 99 ? -16.366 -18.597 1.246 1.00 77.94 99 ARG A CA 1
ATOM 767 C C . ARG A 1 99 ? -15.223 -18.492 2.250 1.00 77.94 99 ARG A C 1
ATOM 769 O O . ARG A 1 99 ? -14.119 -18.079 1.893 1.00 77.94 99 ARG A O 1
ATOM 776 N N . ARG A 1 100 ? -15.472 -18.876 3.505 1.00 79.38 100 ARG A N 1
ATOM 777 C CA . ARG A 1 100 ? -14.477 -18.781 4.590 1.00 79.38 100 ARG A CA 1
ATOM 778 C C . ARG A 1 100 ? -13.192 -19.542 4.246 1.00 79.38 100 ARG A C 1
ATOM 780 O O . ARG A 1 100 ? -12.099 -19.084 4.565 1.00 79.38 100 ARG A O 1
ATOM 787 N N . GLU A 1 101 ? -13.333 -20.672 3.569 1.00 80.75 101 GLU A N 1
ATOM 788 C CA . GLU A 1 101 ? -12.250 -21.565 3.158 1.00 80.75 101 GLU A CA 1
ATOM 789 C C . GLU A 1 101 ? -11.387 -20.951 2.042 1.00 80.75 101 GLU A C 1
ATOM 791 O O . GLU A 1 101 ? -10.219 -21.297 1.888 1.00 80.75 101 GLU A O 1
ATOM 796 N N . GLU A 1 102 ? -11.935 -19.994 1.290 1.00 83.38 102 GLU A N 1
ATOM 797 C CA . GLU A 1 102 ? -11.286 -19.357 0.140 1.00 83.38 102 GLU A CA 1
ATOM 798 C C . GLU A 1 102 ? -10.592 -18.036 0.496 1.00 83.38 102 GLU A C 1
ATOM 800 O O . GLU A 1 102 ? -9.910 -17.456 -0.351 1.00 83.38 102 GLU A O 1
ATOM 805 N N . CYS A 1 103 ? -10.758 -17.532 1.726 1.00 85.44 103 CYS A N 1
ATOM 806 C CA . CYS A 1 103 ? -10.261 -16.214 2.130 1.00 85.44 103 CYS A CA 1
ATOM 807 C C . CYS A 1 103 ? -8.760 -16.048 1.861 1.00 85.44 103 CYS A C 1
ATOM 809 O O . CYS A 1 103 ? -8.344 -15.027 1.316 1.00 85.44 103 CYS A O 1
ATOM 811 N N . TRP A 1 104 ? -7.953 -17.064 2.176 1.00 88.12 104 TRP A N 1
ATOM 812 C CA . TRP A 1 104 ? -6.509 -17.021 1.947 1.00 88.12 104 TRP A CA 1
ATOM 813 C C . TRP A 1 104 ? -6.132 -17.054 0.470 1.00 88.12 104 TRP A C 1
ATOM 815 O O . TRP A 1 104 ? -5.253 -16.307 0.050 1.00 88.12 104 TRP A O 1
ATOM 825 N N . VAL A 1 105 ? -6.825 -17.866 -0.331 1.00 88.25 105 VAL A N 1
ATOM 826 C CA . VAL A 1 105 ? -6.589 -17.952 -1.779 1.00 88.25 105 VAL A CA 1
ATOM 827 C C . VAL A 1 105 ? -6.941 -16.618 -2.442 1.00 88.25 105 VAL A C 1
ATOM 829 O O . VAL A 1 105 ? -6.175 -16.095 -3.249 1.00 88.25 105 VAL A O 1
ATOM 832 N N . ARG A 1 106 ? -8.066 -16.008 -2.050 1.00 87.38 106 ARG A N 1
ATOM 833 C CA . ARG A 1 106 ? -8.497 -14.689 -2.543 1.00 87.38 106 ARG A CA 1
ATOM 834 C C . ARG A 1 106 ? -7.520 -13.591 -2.155 1.00 87.38 106 ARG A C 1
ATOM 836 O O . ARG A 1 106 ? -7.174 -12.754 -2.986 1.00 87.38 106 ARG A O 1
ATOM 843 N N . LEU A 1 107 ? -7.047 -13.620 -0.915 1.00 89.75 107 LEU A N 1
ATOM 844 C CA . LEU A 1 107 ? -6.063 -12.675 -0.409 1.00 89.75 107 LEU A CA 1
ATOM 845 C C . LEU A 1 107 ? -4.729 -12.797 -1.163 1.00 89.75 107 LEU A C 1
ATOM 847 O O . LEU A 1 107 ? -4.184 -11.795 -1.628 1.00 89.75 107 LEU A O 1
ATOM 851 N N . ALA A 1 108 ? -4.256 -14.025 -1.379 1.00 91.12 108 ALA A N 1
ATOM 852 C CA . ALA A 1 108 ? -3.076 -14.299 -2.188 1.00 91.12 108 ALA A CA 1
ATOM 853 C C . ALA A 1 108 ? -3.228 -13.800 -3.622 1.00 91.12 108 ALA A C 1
ATOM 855 O O . ALA A 1 108 ? -2.323 -13.146 -4.138 1.00 91.12 108 ALA A O 1
ATOM 856 N N . LYS A 1 109 ? -4.389 -14.035 -4.242 1.00 90.31 109 LYS A N 1
ATOM 857 C CA . LYS A 1 109 ? -4.681 -13.571 -5.601 1.00 90.31 109 LYS A CA 1
ATOM 858 C C . LYS A 1 109 ? -4.720 -12.045 -5.698 1.00 90.31 109 LYS A C 1
ATOM 860 O O . LYS A 1 109 ? -4.233 -11.464 -6.674 1.00 90.31 109 LYS A O 1
ATOM 865 N N . ALA A 1 110 ? -5.259 -11.380 -4.677 1.00 91.19 110 ALA A N 1
ATOM 866 C CA . ALA A 1 110 ? -5.274 -9.925 -4.590 1.00 91.19 110 ALA A CA 1
ATOM 867 C C . ALA A 1 110 ? -3.846 -9.356 -4.562 1.00 91.19 110 ALA A C 1
ATOM 869 O O . ALA A 1 110 ? -3.536 -8.430 -5.317 1.00 91.19 110 ALA A O 1
ATOM 870 N N . TRP A 1 111 ? -2.944 -9.936 -3.767 1.00 94.31 111 TRP A N 1
ATOM 871 C CA . TRP A 1 111 ? -1.543 -9.506 -3.741 1.00 94.31 111 TRP A CA 1
ATOM 872 C C . TRP A 1 111 ? -0.767 -9.901 -4.996 1.00 94.31 111 TRP A C 1
ATOM 874 O O . TRP A 1 111 ? -0.024 -9.069 -5.512 1.00 94.31 111 TRP A O 1
ATOM 884 N N . GLU A 1 112 ? -0.970 -11.109 -5.529 1.00 93.81 112 GLU A N 1
ATOM 885 C CA . GLU A 1 112 ? -0.340 -11.579 -6.770 1.00 93.81 112 GLU A CA 1
ATOM 886 C C . GLU A 1 112 ? -0.620 -10.604 -7.914 1.00 93.81 112 GLU A C 1
ATOM 888 O O . GLU A 1 112 ? 0.301 -10.084 -8.541 1.00 93.81 112 GLU A O 1
ATOM 893 N N . THR A 1 113 ? -1.897 -10.299 -8.153 1.00 93.19 113 THR A N 1
ATOM 894 C CA . THR A 1 113 ? -2.297 -9.404 -9.247 1.00 93.19 113 THR A CA 1
ATOM 895 C C . THR A 1 113 ? -1.849 -7.961 -9.012 1.00 93.19 113 THR A C 1
ATOM 897 O O . THR A 1 113 ? -1.554 -7.246 -9.964 1.00 93.19 113 THR A O 1
ATOM 900 N N . THR A 1 114 ? -1.731 -7.531 -7.754 1.00 95.50 114 THR A N 1
ATOM 901 C CA . THR A 1 114 ? -1.176 -6.211 -7.408 1.00 95.50 114 THR A CA 1
ATOM 902 C C . THR A 1 114 ? 0.316 -6.133 -7.700 1.00 95.50 114 THR A C 1
ATOM 904 O O . THR A 1 114 ? 0.801 -5.144 -8.255 1.00 95.50 114 THR A O 1
ATOM 907 N N . ARG A 1 115 ? 1.059 -7.194 -7.374 1.00 96.19 115 ARG A N 1
ATOM 908 C CA . ARG A 1 115 ? 2.473 -7.297 -7.722 1.00 96.19 115 ARG A CA 1
ATOM 909 C C . ARG A 1 115 ? 2.665 -7.395 -9.232 1.00 96.19 115 ARG A C 1
ATOM 911 O O . ARG A 1 115 ? 3.602 -6.794 -9.746 1.00 96.19 115 ARG A O 1
ATOM 918 N N . ALA A 1 116 ? 1.784 -8.105 -9.937 1.00 95.38 116 ALA A N 1
ATOM 919 C CA . ALA A 1 116 ? 1.826 -8.221 -11.391 1.00 95.38 116 ALA A CA 1
ATOM 920 C C . ALA A 1 116 ? 1.711 -6.851 -12.081 1.00 95.38 116 ALA A C 1
ATOM 922 O O . ALA A 1 116 ? 2.481 -6.579 -13.000 1.00 95.38 116 ALA A O 1
ATOM 923 N N . ASP A 1 117 ? 0.836 -5.960 -11.600 1.00 94.44 117 ASP A N 1
ATOM 924 C CA . ASP A 1 117 ? 0.741 -4.581 -12.105 1.00 94.44 117 ASP A CA 1
ATOM 925 C C . ASP A 1 117 ? 2.075 -3.831 -11.898 1.00 94.44 117 ASP A C 1
ATOM 927 O O . ASP A 1 117 ? 2.643 -3.287 -12.847 1.00 94.44 117 ASP A O 1
ATOM 931 N N . SER A 1 118 ? 2.663 -3.927 -10.698 1.00 94.94 118 SER A N 1
ATOM 932 C CA . SER A 1 118 ? 3.976 -3.321 -10.399 1.00 94.94 118 SER A CA 1
ATOM 933 C C . SER A 1 118 ? 5.112 -3.894 -11.262 1.00 94.94 118 SER A C 1
ATOM 935 O O . SER A 1 118 ? 6.015 -3.169 -11.687 1.00 94.94 118 SER A O 1
ATOM 937 N N . LEU A 1 119 ? 5.078 -5.200 -11.540 1.00 96.56 119 LEU A N 1
ATOM 938 C CA . LEU A 1 119 ? 6.030 -5.875 -12.418 1.00 96.56 119 LEU A CA 1
ATOM 939 C C . LEU A 1 119 ? 5.890 -5.402 -13.865 1.00 96.56 119 LEU A C 1
ATOM 941 O O . LEU A 1 119 ? 6.894 -5.131 -14.526 1.00 96.56 119 LEU A O 1
ATOM 945 N N . ASN A 1 120 ? 4.661 -5.265 -14.356 1.00 95.81 120 ASN A N 1
ATOM 946 C CA . ASN A 1 120 ? 4.390 -4.762 -15.698 1.00 95.81 120 ASN A CA 1
ATOM 947 C C . ASN A 1 120 ? 4.913 -3.331 -15.878 1.00 95.81 120 ASN A C 1
ATOM 949 O O . ASN A 1 120 ? 5.562 -3.043 -16.892 1.00 95.81 120 ASN A O 1
ATOM 953 N N . ASP A 1 121 ? 4.724 -2.471 -14.878 1.00 94.31 121 ASP A N 1
ATOM 954 C CA . ASP A 1 121 ? 5.267 -1.112 -14.872 1.00 94.31 121 ASP A CA 1
ATOM 955 C C . ASP A 1 121 ? 6.798 -1.102 -14.872 1.00 94.31 121 ASP A C 1
ATOM 957 O O . ASP A 1 121 ? 7.417 -0.398 -15.678 1.00 94.31 121 ASP A O 1
ATOM 961 N N . ALA A 1 122 ? 7.433 -1.939 -14.045 1.00 95.62 122 ALA A N 1
ATOM 962 C CA . ALA A 1 122 ? 8.888 -2.071 -14.012 1.00 95.62 122 ALA A CA 1
ATOM 963 C C . ALA A 1 122 ? 9.448 -2.560 -15.361 1.00 95.62 122 ALA A C 1
ATOM 965 O O . ALA A 1 122 ? 10.392 -1.976 -15.905 1.00 95.62 122 ALA A O 1
ATOM 966 N N . LEU A 1 123 ? 8.828 -3.582 -15.961 1.00 95.88 123 LEU A N 1
ATOM 967 C CA . LEU A 1 123 ? 9.189 -4.083 -17.289 1.00 95.88 123 LEU A CA 1
ATOM 968 C C . LEU A 1 123 ? 9.052 -2.984 -18.353 1.00 95.88 123 LEU A C 1
ATOM 970 O O . LEU A 1 123 ? 9.945 -2.813 -19.188 1.00 95.88 123 LEU A O 1
ATOM 974 N N . LYS A 1 124 ? 7.961 -2.211 -18.328 1.00 94.69 124 LYS A N 1
ATOM 975 C CA . LYS A 1 124 ? 7.726 -1.091 -19.252 1.00 94.69 124 LYS A CA 1
ATOM 976 C C . LYS A 1 124 ? 8.761 0.024 -19.079 1.00 94.69 124 LYS A C 1
ATOM 978 O O . LYS A 1 124 ? 9.270 0.540 -20.082 1.00 94.69 124 LYS A O 1
ATOM 983 N N . ALA A 1 125 ? 9.119 0.361 -17.843 1.00 94.00 125 ALA A N 1
ATOM 984 C CA . ALA A 1 125 ? 10.132 1.367 -17.541 1.00 94.00 125 ALA A CA 1
ATOM 985 C C . ALA A 1 125 ? 11.509 0.961 -18.092 1.00 94.00 125 ALA A C 1
ATOM 987 O O . ALA A 1 125 ? 12.165 1.756 -18.774 1.00 94.00 125 ALA A O 1
ATOM 988 N N . VAL A 1 126 ? 11.923 -0.296 -17.893 1.00 94.44 126 VAL A N 1
ATOM 989 C CA . VAL A 1 126 ? 13.208 -0.797 -18.409 1.00 94.44 126 VAL A CA 1
ATOM 990 C C . VAL A 1 126 ? 13.219 -0.857 -19.937 1.00 94.44 126 VAL A C 1
ATOM 992 O O . VAL A 1 126 ? 14.201 -0.437 -20.551 1.00 94.44 126 VAL A O 1
ATOM 995 N N . ARG A 1 127 ? 12.125 -1.292 -20.582 1.00 93.44 127 ARG A N 1
ATOM 996 C CA . ARG A 1 127 ? 12.001 -1.260 -22.055 1.00 93.44 127 ARG A CA 1
ATOM 997 C C . ARG A 1 127 ? 12.159 0.154 -22.605 1.00 93.44 127 ARG A C 1
ATOM 999 O O . ARG A 1 127 ? 12.899 0.355 -23.567 1.00 93.44 127 ARG A O 1
ATOM 1006 N N . THR A 1 128 ? 11.506 1.127 -21.970 1.00 92.00 128 THR A N 1
ATOM 1007 C CA . THR A 1 128 ? 11.591 2.546 -22.343 1.00 92.00 128 THR A CA 1
ATOM 1008 C C . THR A 1 128 ? 13.016 3.073 -22.187 1.00 92.00 128 THR A C 1
ATOM 1010 O O . THR A 1 128 ? 13.551 3.686 -23.113 1.00 92.00 128 THR A O 1
ATOM 1013 N N . LYS A 1 129 ? 13.677 2.775 -21.060 1.00 92.62 129 LYS A N 1
ATOM 1014 C CA . LYS A 1 129 ? 15.076 3.158 -20.821 1.00 92.62 129 LYS A CA 1
ATOM 1015 C C . LYS A 1 129 ? 16.011 2.554 -21.872 1.00 92.62 129 LYS A C 1
ATOM 1017 O O . LYS A 1 129 ? 16.765 3.283 -22.504 1.00 92.62 129 LYS A O 1
ATOM 1022 N N . LYS A 1 130 ? 15.900 1.250 -22.136 1.00 92.19 130 LYS A N 1
ATOM 1023 C CA . LYS A 1 130 ? 16.722 0.536 -23.126 1.00 92.19 130 LYS A CA 1
ATOM 1024 C C . LYS A 1 130 ? 16.515 1.073 -24.546 1.00 92.19 130 LYS A C 1
ATOM 1026 O O . LYS A 1 130 ? 17.477 1.207 -25.297 1.00 92.19 130 LYS A O 1
ATOM 1031 N N . ALA A 1 131 ? 15.280 1.416 -24.919 1.00 90.25 131 ALA A N 1
ATOM 1032 C CA . ALA A 1 131 ? 14.990 2.060 -26.200 1.00 90.25 131 ALA A CA 1
ATOM 1033 C C . ALA A 1 131 ? 15.636 3.454 -26.298 1.00 90.25 131 ALA A C 1
ATOM 1035 O O . ALA A 1 131 ? 16.270 3.767 -27.307 1.00 90.25 131 ALA A O 1
ATOM 1036 N N . ARG A 1 132 ? 15.545 4.261 -25.232 1.00 90.25 132 ARG A N 1
ATOM 1037 C CA . ARG A 1 132 ? 16.187 5.581 -25.154 1.00 90.25 132 ARG A CA 1
ATOM 1038 C C . ARG A 1 132 ? 17.708 5.483 -25.263 1.00 90.25 132 ARG A C 1
ATOM 1040 O O . ARG A 1 132 ? 18.309 6.232 -26.029 1.00 90.25 132 ARG A O 1
ATOM 1047 N N . ASP A 1 133 ? 18.318 4.546 -24.547 1.00 90.81 133 ASP A N 1
ATOM 1048 C CA . ASP A 1 133 ? 19.771 4.368 -24.532 1.00 90.81 133 ASP A CA 1
ATOM 1049 C C . ASP A 1 133 ? 20.284 3.899 -25.908 1.00 90.81 133 ASP A C 1
ATOM 1051 O O . ASP A 1 133 ? 21.293 4.407 -26.398 1.00 90.81 133 ASP A O 1
ATOM 1055 N N . ARG A 1 134 ? 19.537 3.026 -26.605 1.00 89.50 134 ARG A N 1
ATOM 1056 C CA . ARG A 1 134 ? 19.816 2.651 -28.007 1.00 89.50 134 ARG A CA 1
ATOM 1057 C C . ARG A 1 134 ? 19.733 3.843 -28.959 1.00 89.50 134 ARG A C 1
ATOM 1059 O O . ARG A 1 134 ? 20.598 3.994 -29.819 1.00 89.50 134 ARG A O 1
ATOM 1066 N N . GLN A 1 135 ? 18.709 4.687 -28.816 1.00 89.62 135 GLN A N 1
ATOM 1067 C CA . GLN A 1 135 ? 18.556 5.882 -29.650 1.00 89.62 135 GLN A CA 1
ATOM 1068 C C . GLN A 1 135 ? 19.694 6.880 -29.405 1.00 89.62 135 GLN A C 1
ATOM 1070 O O . GLN A 1 135 ? 20.217 7.442 -30.366 1.00 89.62 135 GLN A O 1
ATOM 1075 N N . LYS A 1 136 ? 20.108 7.061 -28.144 1.00 91.38 136 LYS A N 1
ATOM 1076 C CA . LYS A 1 136 ? 21.261 7.894 -27.786 1.00 91.38 136 LYS A CA 1
ATOM 1077 C C . LYS A 1 136 ? 22.549 7.355 -28.415 1.00 91.38 136 LYS A C 1
ATOM 1079 O O . LYS A 1 136 ? 23.201 8.082 -29.151 1.00 91.38 136 LYS A O 1
ATOM 1084 N N . ALA A 1 137 ? 22.849 6.068 -28.234 1.00 90.94 137 ALA A N 1
ATOM 1085 C CA . ALA A 1 137 ? 24.042 5.446 -28.811 1.00 90.94 137 ALA A CA 1
ATOM 1086 C C . ALA A 1 137 ? 24.080 5.544 -30.348 1.00 90.94 137 ALA A C 1
ATOM 1088 O O . ALA A 1 137 ? 25.139 5.775 -30.938 1.00 90.94 137 ALA A O 1
ATOM 1089 N N . TRP A 1 138 ? 22.925 5.404 -31.010 1.00 91.69 138 TRP A N 1
ATOM 1090 C CA . TRP A 1 138 ? 22.825 5.613 -32.454 1.00 91.69 138 TRP A CA 1
ATOM 1091 C C . TRP A 1 138 ? 23.086 7.073 -32.845 1.00 91.69 138 TRP A C 1
ATOM 1093 O O . TRP A 1 138 ? 23.843 7.302 -33.786 1.00 91.69 138 TRP A O 1
ATOM 1103 N N . ASN A 1 139 ? 22.509 8.047 -32.128 1.00 91.81 139 ASN A N 1
ATOM 1104 C CA . ASN A 1 139 ? 22.744 9.474 -32.378 1.00 91.81 139 ASN A CA 1
ATOM 1105 C C . ASN A 1 139 ? 24.236 9.812 -32.245 1.00 91.81 139 ASN A C 1
ATOM 1107 O O . ASN A 1 139 ? 24.794 10.420 -33.156 1.00 91.81 139 ASN A O 1
ATOM 1111 N N . ASP A 1 140 ? 24.878 9.360 -31.166 1.00 93.06 140 ASP A N 1
ATOM 1112 C CA . ASP A 1 140 ? 26.294 9.619 -30.879 1.00 93.06 140 ASP A CA 1
ATOM 1113 C C . ASP A 1 140 ? 27.191 9.018 -31.977 1.00 93.06 140 ASP A C 1
ATOM 1115 O O . ASP A 1 140 ? 28.064 9.685 -32.536 1.00 93.06 140 ASP A O 1
ATOM 1119 N N . THR A 1 141 ? 26.914 7.769 -32.373 1.00 92.88 141 THR A N 1
ATOM 1120 C CA . THR A 1 141 ? 27.646 7.090 -33.455 1.00 92.88 141 THR A CA 1
ATOM 1121 C C . THR A 1 141 ? 27.440 7.786 -34.801 1.00 92.88 141 THR A C 1
ATOM 1123 O O . THR A 1 141 ? 28.373 7.908 -35.597 1.00 92.88 141 THR A O 1
ATOM 1126 N N . ASN A 1 142 ? 26.216 8.230 -35.091 1.00 92.06 142 ASN A N 1
ATOM 1127 C CA . ASN A 1 142 ? 25.899 8.899 -36.344 1.00 92.06 142 ASN A CA 1
ATOM 1128 C C . ASN A 1 142 ? 26.545 10.291 -36.419 1.00 92.06 142 ASN A C 1
ATOM 1130 O O . ASN A 1 142 ? 27.106 10.631 -37.459 1.00 92.06 142 ASN A O 1
ATOM 1134 N N . ALA A 1 143 ? 26.537 11.052 -35.321 1.00 92.19 143 ALA A N 1
ATOM 1135 C CA . ALA A 1 143 ? 27.196 12.353 -35.223 1.00 92.19 143 ALA A CA 1
ATOM 1136 C C . ALA A 1 143 ? 28.704 12.239 -35.501 1.00 92.19 143 ALA A C 1
ATOM 1138 O O . ALA A 1 143 ? 29.208 12.905 -36.403 1.00 92.19 143 ALA A O 1
ATOM 1139 N N . ALA A 1 144 ? 29.391 11.297 -34.843 1.00 92.62 144 ALA A N 1
ATOM 1140 C CA . ALA A 1 144 ? 30.820 11.051 -35.062 1.00 92.62 144 ALA A CA 1
ATOM 1141 C C . ALA A 1 144 ? 31.152 10.617 -36.505 1.00 92.62 144 ALA A C 1
ATOM 1143 O O . ALA A 1 144 ? 32.253 10.843 -37.010 1.00 92.62 144 ALA A O 1
ATOM 1144 N N . ARG A 1 145 ? 30.214 9.964 -37.205 1.00 92.75 145 ARG A N 1
ATOM 1145 C CA . ARG A 1 145 ? 30.389 9.601 -38.621 1.00 92.75 145 ARG A CA 1
ATOM 1146 C C . ARG A 1 145 ? 30.233 10.795 -39.548 1.00 92.75 145 ARG A C 1
ATOM 1148 O O . ARG A 1 145 ? 31.037 10.923 -40.468 1.00 92.75 145 ARG A O 1
ATOM 1155 N N . VAL A 1 146 ? 29.221 11.626 -39.312 1.00 91.25 146 VAL A N 1
ATOM 1156 C CA . VAL A 1 146 ? 28.977 12.848 -40.089 1.00 91.25 146 VAL A CA 1
ATOM 1157 C C . VAL A 1 146 ? 30.143 13.822 -39.930 1.00 91.25 146 VAL A C 1
ATOM 1159 O O . VAL A 1 146 ? 30.608 14.360 -40.929 1.00 91.25 146 VAL A O 1
ATOM 1162 N N . GLU A 1 147 ? 30.684 13.965 -38.717 1.00 93.00 147 GLU A N 1
ATOM 1163 C CA . GLU A 1 147 ? 31.893 14.758 -38.448 1.00 93.00 147 GLU A CA 1
ATOM 1164 C C . GLU A 1 147 ? 33.096 14.273 -39.275 1.00 93.00 147 GLU A C 1
ATOM 1166 O O . GLU A 1 147 ? 33.830 15.065 -39.857 1.00 93.00 147 GLU A O 1
ATOM 1171 N N . ARG A 1 148 ? 33.245 12.952 -39.431 1.00 94.56 148 ARG A N 1
ATOM 1172 C CA . ARG A 1 148 ? 34.264 12.325 -40.294 1.00 94.56 148 ARG A CA 1
ATOM 1173 C C . ARG A 1 148 ? 33.888 12.305 -41.783 1.00 94.56 148 ARG A C 1
ATOM 1175 O O . ARG A 1 148 ? 34.459 11.511 -42.530 1.00 94.56 148 ARG A O 1
ATOM 1182 N N . GLN A 1 149 ? 32.899 13.098 -42.202 1.00 91.25 149 GLN A N 1
ATOM 1183 C CA . GLN A 1 149 ? 32.376 13.177 -43.573 1.00 91.25 149 GLN A CA 1
ATOM 1184 C C . GLN A 1 149 ? 31.923 11.824 -44.161 1.00 91.25 149 GLN A C 1
ATOM 1186 O O . GLN A 1 149 ? 31.874 11.632 -45.376 1.00 91.25 149 GLN A O 1
ATOM 1191 N N . LYS A 1 150 ? 31.566 10.853 -43.311 1.00 92.06 150 LYS A N 1
ATOM 1192 C CA . LYS A 1 150 ? 31.034 9.552 -43.743 1.00 92.06 150 LYS A CA 1
ATOM 1193 C C . LYS A 1 150 ? 29.515 9.615 -43.870 1.00 92.06 150 LYS A C 1
ATOM 1195 O O . LYS A 1 150 ? 28.840 10.314 -43.119 1.00 92.06 150 LYS A O 1
ATOM 1200 N N . LYS A 1 151 ? 28.958 8.793 -44.769 1.00 88.94 151 LYS A N 1
ATOM 1201 C CA . LYS A 1 151 ? 27.502 8.671 -44.950 1.00 88.94 151 LYS A CA 1
ATOM 1202 C C . LYS A 1 151 ? 26.799 8.324 -43.617 1.00 88.94 151 LYS A C 1
ATOM 1204 O O . LYS A 1 151 ? 27.280 7.410 -42.918 1.00 88.94 151 LYS A O 1
ATOM 1209 N N . PRO A 1 152 ? 25.670 8.994 -43.294 1.00 86.62 152 PRO A N 1
ATOM 1210 C CA . PRO A 1 152 ? 24.864 8.703 -42.113 1.00 86.62 152 PRO A CA 1
ATOM 1211 C C . PRO A 1 152 ? 24.394 7.249 -42.066 1.00 86.62 152 PRO A C 1
ATOM 1213 O O . PRO A 1 152 ? 24.138 6.622 -43.098 1.00 86.62 152 PRO A O 1
ATOM 1216 N N . LEU A 1 153 ? 24.261 6.716 -40.855 1.00 87.44 153 LEU A N 1
ATOM 1217 C CA . LEU A 1 153 ? 23.664 5.404 -40.632 1.00 87.44 153 LEU A CA 1
ATOM 1218 C C . LEU A 1 153 ? 22.153 5.467 -40.861 1.00 87.44 153 LEU A C 1
ATOM 1220 O O . LEU A 1 153 ? 21.507 6.487 -40.630 1.00 87.44 153 LEU A O 1
ATOM 1224 N N . ARG A 1 154 ? 21.563 4.342 -41.273 1.00 86.62 154 ARG A N 1
ATOM 1225 C CA . ARG A 1 154 ? 20.105 4.202 -41.299 1.00 86.62 154 ARG A CA 1
ATOM 1226 C C . ARG A 1 154 ? 19.577 4.252 -39.865 1.00 86.62 154 ARG A C 1
ATOM 1228 O O . ARG A 1 154 ? 20.132 3.598 -38.979 1.00 86.62 154 ARG A O 1
ATOM 1235 N N . ARG A 1 155 ? 18.509 5.020 -39.642 1.00 82.25 155 ARG A N 1
ATOM 1236 C CA . ARG A 1 155 ? 17.861 5.116 -38.331 1.00 82.25 155 ARG A CA 1
ATOM 1237 C C . ARG A 1 155 ? 17.246 3.766 -37.937 1.00 82.25 155 ARG A C 1
ATOM 1239 O O . ARG A 1 155 ? 16.570 3.163 -38.776 1.00 82.25 155 ARG A O 1
ATOM 1246 N N . PRO A 1 156 ? 17.457 3.284 -36.700 1.00 78.31 156 PRO A N 1
ATOM 1247 C CA . PRO A 1 156 ? 16.795 2.083 -36.222 1.00 78.31 156 PRO A CA 1
ATOM 1248 C C . PRO A 1 156 ? 15.279 2.316 -36.105 1.00 78.31 156 PRO A C 1
ATOM 1250 O O . PRO A 1 156 ? 14.848 3.442 -35.838 1.00 78.31 156 PRO A O 1
ATOM 1253 N N . PRO A 1 157 ? 14.457 1.272 -36.303 1.00 76.88 157 PRO A N 1
ATOM 1254 C CA . PRO A 1 157 ? 13.017 1.366 -36.098 1.00 76.88 157 PRO A CA 1
ATOM 1255 C C . PRO A 1 157 ? 12.697 1.695 -34.633 1.00 76.88 157 PRO A C 1
ATOM 1257 O O . PRO A 1 157 ? 13.381 1.230 -33.723 1.00 76.88 157 PRO A O 1
ATOM 1260 N N . ALA A 1 158 ? 11.618 2.447 -34.402 1.00 67.44 158 ALA A N 1
ATOM 1261 C CA . ALA A 1 158 ? 11.170 2.885 -33.074 1.00 67.44 158 ALA A CA 1
ATOM 1262 C C . ALA A 1 158 ? 10.581 1.758 -32.193 1.00 67.44 158 ALA A C 1
ATOM 1264 O O . ALA A 1 158 ? 9.887 2.030 -31.215 1.00 67.44 158 ALA A O 1
ATOM 1265 N N . ALA A 1 159 ? 10.813 0.492 -32.544 1.00 68.06 159 ALA A N 1
ATOM 1266 C CA . ALA A 1 159 ? 10.241 -0.646 -31.842 1.00 68.06 159 ALA A CA 1
ATOM 1267 C C . ALA A 1 159 ? 10.717 -0.697 -30.382 1.00 68.06 159 ALA A C 1
ATOM 1269 O O . ALA A 1 159 ? 11.888 -0.440 -30.079 1.00 68.06 159 ALA A O 1
ATOM 1270 N N . ALA A 1 160 ? 9.804 -1.067 -29.479 1.00 67.94 160 ALA A N 1
ATOM 1271 C CA . ALA A 1 160 ? 10.119 -1.261 -28.072 1.00 67.94 160 ALA A CA 1
ATOM 1272 C C . ALA A 1 160 ? 11.283 -2.251 -27.924 1.00 67.94 160 ALA A C 1
ATOM 1274 O O . ALA A 1 160 ? 11.319 -3.303 -28.567 1.00 67.94 160 ALA A O 1
ATOM 1275 N N . ALA A 1 161 ? 12.253 -1.915 -27.074 1.00 81.62 161 ALA A N 1
ATOM 1276 C CA . ALA A 1 161 ? 13.380 -2.799 -26.840 1.00 81.62 161 ALA A CA 1
ATOM 1277 C C . ALA A 1 161 ? 12.894 -4.125 -26.234 1.00 81.62 161 ALA A C 1
ATOM 1279 O O . ALA A 1 161 ? 12.184 -4.135 -25.229 1.00 81.62 161 ALA A O 1
ATOM 1280 N N . THR A 1 162 ? 13.288 -5.248 -26.834 1.00 88.19 162 THR A N 1
ATOM 1281 C CA . THR A 1 162 ? 13.005 -6.578 -26.292 1.00 88.19 162 THR A CA 1
ATOM 1282 C C . THR A 1 162 ? 13.864 -6.848 -25.056 1.00 88.19 162 THR A C 1
ATOM 1284 O O . THR A 1 162 ? 15.034 -6.448 -24.982 1.00 88.19 162 THR A O 1
ATOM 1287 N N . LEU A 1 163 ? 13.253 -7.509 -24.070 1.00 92.19 163 LEU A N 1
ATOM 1288 C CA . LEU A 1 163 ? 13.926 -8.012 -22.875 1.00 92.19 163 LEU A CA 1
ATOM 1289 C C . LEU A 1 163 ? 14.079 -9.526 -23.004 1.00 92.19 163 LEU A C 1
ATOM 1291 O O . LEU A 1 163 ? 13.095 -10.204 -23.323 1.00 92.19 163 LEU A O 1
ATOM 1295 N N . ASN A 1 164 ? 15.284 -10.035 -22.765 1.00 94.06 164 ASN A N 1
ATOM 1296 C CA . ASN A 1 164 ? 15.537 -11.472 -22.705 1.00 94.06 164 ASN A CA 1
ATOM 1297 C C . ASN A 1 164 ? 15.002 -12.068 -21.381 1.00 94.06 164 ASN A C 1
ATOM 1299 O O . ASN A 1 164 ? 14.505 -11.347 -20.511 1.00 94.06 164 ASN A O 1
ATOM 1303 N N . SER A 1 165 ? 15.047 -13.393 -21.241 1.00 95.19 165 SER A N 1
ATOM 1304 C CA . SER A 1 165 ? 14.504 -14.084 -20.062 1.00 95.19 165 SER A CA 1
ATOM 1305 C C . SER A 1 165 ? 15.255 -13.751 -18.768 1.00 95.19 165 SER A C 1
ATOM 1307 O O . SER A 1 165 ? 14.629 -13.624 -17.721 1.00 95.19 165 SER A O 1
ATOM 1309 N N . GLU A 1 166 ? 16.570 -13.552 -18.843 1.00 95.88 166 GLU A N 1
ATOM 1310 C CA . GLU A 1 166 ? 17.408 -13.199 -17.693 1.00 95.88 166 GLU A CA 1
ATOM 1311 C C . GLU A 1 166 ? 17.107 -11.780 -17.191 1.00 95.88 166 GLU A C 1
ATOM 1313 O O . GLU A 1 166 ? 16.864 -11.578 -16.005 1.00 95.88 166 GLU A O 1
ATOM 1318 N N . GLU A 1 167 ? 17.002 -10.806 -18.099 1.00 94.88 167 GLU A N 1
ATOM 1319 C CA . GLU A 1 167 ? 16.599 -9.431 -17.797 1.00 94.88 167 GLU A CA 1
ATOM 1320 C C . GLU A 1 167 ? 15.226 -9.402 -17.119 1.00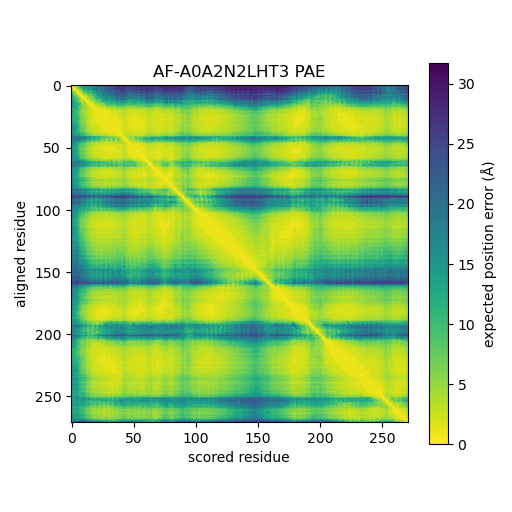 94.88 167 GLU A C 1
ATOM 1322 O O . GLU A 1 167 ? 15.041 -8.699 -16.128 1.00 94.88 167 GLU A O 1
ATOM 1327 N N . LYS A 1 168 ? 14.264 -10.189 -17.620 1.00 95.56 168 LYS A N 1
ATOM 1328 C CA . LYS A 1 168 ? 12.939 -10.305 -16.995 1.00 95.56 168 LYS A CA 1
ATOM 1329 C C . LYS A 1 168 ? 13.029 -10.880 -15.582 1.00 95.56 168 LYS A C 1
ATOM 1331 O O . LYS A 1 168 ? 12.402 -10.323 -14.690 1.00 95.56 168 LYS A O 1
ATOM 1336 N N . ALA A 1 169 ? 13.813 -11.939 -15.371 1.00 95.19 169 ALA A N 1
ATOM 1337 C CA . ALA A 1 169 ? 13.985 -12.555 -14.056 1.00 95.19 169 ALA A CA 1
ATOM 1338 C C . ALA A 1 169 ? 14.667 -11.611 -13.050 1.00 95.19 169 ALA A C 1
ATOM 1340 O O . ALA A 1 169 ? 14.268 -11.554 -11.888 1.00 95.19 169 ALA A O 1
ATOM 1341 N N . ILE A 1 170 ? 15.658 -10.830 -13.491 1.00 96.38 170 ILE A N 1
ATOM 1342 C CA . ILE A 1 170 ? 16.309 -9.803 -12.664 1.00 96.38 170 ILE A CA 1
ATOM 1343 C C . ILE A 1 170 ? 15.303 -8.720 -12.263 1.00 96.38 170 ILE A C 1
ATOM 1345 O O . ILE A 1 170 ? 15.236 -8.346 -11.092 1.00 96.38 170 ILE A O 1
ATOM 1349 N N . ILE A 1 171 ? 14.502 -8.232 -13.218 1.00 96.56 171 ILE A N 1
ATOM 1350 C CA . ILE A 1 171 ? 13.472 -7.221 -12.947 1.00 96.56 171 ILE A CA 1
ATOM 1351 C C . ILE A 1 171 ? 12.442 -7.776 -11.970 1.00 96.56 171 ILE A C 1
ATOM 1353 O O . ILE A 1 171 ? 12.118 -7.106 -10.995 1.00 96.56 171 ILE A O 1
ATOM 1357 N N . ASP A 1 172 ? 11.980 -9.003 -12.187 1.00 96.31 172 ASP A N 1
ATOM 1358 C CA . ASP A 1 172 ? 11.018 -9.649 -11.306 1.00 96.31 172 ASP A CA 1
ATOM 1359 C C . ASP A 1 172 ? 11.546 -9.742 -9.869 1.00 96.31 172 ASP A C 1
ATOM 1361 O O . ASP A 1 172 ? 10.916 -9.227 -8.951 1.00 96.31 172 ASP A O 1
ATOM 1365 N N . ARG A 1 173 ? 12.771 -10.233 -9.662 1.00 95.88 173 ARG A N 1
ATOM 1366 C CA . ARG A 1 173 ? 13.408 -10.255 -8.330 1.00 95.88 173 ARG A CA 1
ATOM 1367 C C . ARG A 1 173 ? 13.571 -8.868 -7.699 1.00 95.88 173 ARG A C 1
ATOM 1369 O O . ARG A 1 173 ? 13.557 -8.752 -6.477 1.00 95.88 173 ARG A O 1
ATOM 1376 N N . SER A 1 174 ? 13.733 -7.823 -8.512 1.00 94.75 174 SER A N 1
ATOM 1377 C CA . SER A 1 174 ? 13.866 -6.438 -8.036 1.00 94.75 174 SER A CA 1
ATOM 1378 C C . SER A 1 174 ? 12.534 -5.804 -7.614 1.00 94.75 174 SER A C 1
ATOM 1380 O O . SER A 1 174 ? 12.521 -4.854 -6.827 1.00 94.75 174 SER A O 1
ATOM 1382 N N . VAL A 1 175 ? 11.407 -6.319 -8.118 1.00 95.31 175 VAL A N 1
ATOM 1383 C CA . VAL A 1 175 ? 10.074 -5.837 -7.754 1.00 95.31 175 VAL A CA 1
ATOM 1384 C C . VAL A 1 175 ? 9.745 -6.322 -6.353 1.00 95.31 175 VAL A C 1
ATOM 1386 O O . VAL A 1 175 ? 9.624 -7.525 -6.091 1.00 95.31 175 VAL A O 1
ATOM 1389 N N . ARG A 1 176 ? 9.577 -5.350 -5.453 1.00 94.81 176 ARG A N 1
ATOM 1390 C CA . ARG A 1 176 ? 9.228 -5.596 -4.056 1.00 94.81 176 ARG A CA 1
ATOM 1391 C C . ARG A 1 176 ? 7.946 -6.435 -3.928 1.00 94.81 176 ARG A C 1
ATOM 1393 O O . ARG A 1 176 ? 7.075 -6.368 -4.799 1.00 94.81 176 ARG A O 1
ATOM 1400 N N . PRO A 1 177 ? 7.797 -7.186 -2.829 1.00 96.25 177 PRO A N 1
ATOM 1401 C CA . PRO A 1 177 ? 6.541 -7.846 -2.504 1.00 96.25 177 PRO A CA 1
ATOM 1402 C C . PRO A 1 177 ? 5.376 -6.853 -2.389 1.00 96.25 177 PRO A C 1
ATOM 1404 O O . PRO A 1 177 ? 5.582 -5.696 -2.003 1.00 96.25 177 PRO A O 1
ATOM 1407 N N . ALA A 1 178 ? 4.171 -7.326 -2.708 1.00 97.38 178 ALA A N 1
ATOM 1408 C CA . ALA A 1 178 ? 2.924 -6.584 -2.543 1.00 97.38 178 ALA A CA 1
ATOM 1409 C C . ALA A 1 178 ? 2.119 -7.135 -1.358 1.00 97.38 178 ALA A C 1
ATOM 1411 O O . ALA A 1 178 ? 1.993 -8.352 -1.213 1.00 97.38 178 ALA A O 1
ATOM 1412 N N . GLY A 1 179 ? 1.568 -6.240 -0.537 1.00 96.25 179 GLY A N 1
ATOM 1413 C CA . GLY A 1 179 ? 0.716 -6.575 0.609 1.00 96.25 179 GLY A CA 1
ATOM 1414 C C . GLY A 1 179 ? -0.533 -5.695 0.710 1.00 96.25 179 GLY A C 1
ATOM 1415 O O . GLY A 1 179 ? -0.968 -5.083 -0.268 1.00 96.25 179 GLY A O 1
ATOM 1416 N N . LEU A 1 180 ? -1.115 -5.606 1.911 1.00 96.44 180 LEU A N 1
ATOM 1417 C CA . LEU A 1 180 ? -2.368 -4.878 2.165 1.00 96.44 180 LEU A CA 1
ATOM 1418 C C . LEU A 1 180 ? -2.338 -3.417 1.679 1.00 96.44 180 LEU A C 1
ATOM 1420 O O . LEU A 1 180 ? -3.232 -2.995 0.946 1.00 96.44 180 LEU A O 1
ATOM 1424 N N . LEU A 1 181 ? -1.316 -2.643 2.062 1.00 96.75 181 LEU A N 1
ATOM 1425 C CA . LEU A 1 181 ? -1.245 -1.219 1.709 1.00 96.75 181 LEU A CA 1
ATOM 1426 C C . LEU A 1 181 ? -1.050 -0.993 0.199 1.00 96.75 181 LEU A C 1
ATOM 1428 O O . LEU A 1 181 ? -1.516 0.007 -0.349 1.00 96.75 181 LEU A O 1
ATOM 1432 N N . ASP A 1 182 ? -0.405 -1.933 -0.491 1.00 97.12 182 ASP A N 1
ATOM 1433 C CA . ASP A 1 182 ? -0.255 -1.901 -1.949 1.00 97.12 182 ASP A CA 1
ATOM 1434 C C . ASP A 1 182 ? -1.572 -2.161 -2.651 1.00 97.12 182 ASP A C 1
ATOM 1436 O O . ASP A 1 182 ? -1.924 -1.458 -3.598 1.00 97.12 182 ASP A O 1
ATOM 1440 N N . TYR A 1 183 ? -2.327 -3.134 -2.144 1.00 95.94 183 TYR A N 1
ATOM 1441 C CA . TYR A 1 183 ? -3.646 -3.441 -2.664 1.00 95.94 183 TYR A CA 1
ATOM 1442 C C . TYR A 1 183 ? -4.603 -2.259 -2.484 1.00 95.94 183 TYR A C 1
ATOM 1444 O O . TYR A 1 183 ? -5.237 -1.839 -3.448 1.00 95.94 183 TYR A O 1
ATOM 1452 N N . LEU A 1 184 ? -4.644 -1.640 -1.298 1.00 95.31 184 LEU A N 1
ATOM 1453 C CA . LEU A 1 184 ? -5.458 -0.440 -1.062 1.00 95.31 184 LEU A CA 1
ATOM 1454 C C . LEU A 1 184 ? -5.034 0.736 -1.954 1.00 95.31 184 LEU A C 1
ATOM 1456 O O . LEU A 1 184 ? -5.888 1.480 -2.433 1.00 95.31 184 LEU A O 1
ATOM 1460 N N . TYR A 1 185 ? -3.733 0.898 -2.220 1.00 95.44 185 TYR A N 1
ATOM 1461 C CA . TYR A 1 185 ? -3.250 1.922 -3.149 1.00 95.44 185 TYR A CA 1
ATOM 1462 C C . TYR A 1 185 ? -3.714 1.658 -4.581 1.00 95.44 185 TYR A C 1
ATOM 1464 O O . TYR A 1 185 ? -4.217 2.568 -5.237 1.00 95.44 185 TYR A O 1
ATOM 1472 N N . ARG A 1 186 ? -3.589 0.414 -5.054 1.00 93.25 186 ARG A N 1
ATOM 1473 C CA . ARG A 1 186 ? -4.084 -0.006 -6.368 1.00 93.25 186 ARG A CA 1
ATOM 1474 C C . ARG A 1 186 ? -5.582 0.247 -6.492 1.00 93.25 186 ARG A C 1
ATOM 1476 O O . ARG A 1 186 ? -6.013 0.839 -7.477 1.00 93.25 186 ARG A O 1
ATOM 1483 N N . LEU A 1 187 ? -6.363 -0.143 -5.482 1.00 90.12 187 LEU A N 1
ATOM 1484 C CA . LEU A 1 187 ? -7.796 0.129 -5.457 1.00 90.12 187 LEU A CA 1
ATOM 1485 C C . LEU A 1 187 ? -8.068 1.637 -5.498 1.00 90.12 187 LEU A C 1
ATOM 1487 O O . LEU A 1 187 ? -8.900 2.061 -6.290 1.00 90.12 187 LEU A O 1
ATOM 1491 N N . ARG A 1 188 ? -7.341 2.468 -4.738 1.00 91.06 188 ARG A N 1
ATOM 1492 C CA . ARG A 1 188 ? -7.463 3.937 -4.811 1.00 91.06 188 ARG A CA 1
ATOM 1493 C C . ARG A 1 188 ? -7.219 4.459 -6.227 1.00 91.06 188 ARG A C 1
ATOM 1495 O O . ARG A 1 188 ? -7.996 5.287 -6.692 1.00 91.06 188 ARG A O 1
ATOM 1502 N N . ILE A 1 189 ? -6.138 4.032 -6.884 1.00 88.69 189 ILE A N 1
ATOM 1503 C CA . ILE A 1 189 ? -5.807 4.500 -8.237 1.00 88.69 189 ILE A CA 1
ATOM 1504 C C . ILE A 1 189 ? -6.907 4.099 -9.220 1.00 88.69 189 ILE A C 1
ATOM 1506 O O . ILE A 1 189 ? -7.404 4.958 -9.944 1.00 88.69 189 ILE A O 1
ATOM 1510 N N . ARG A 1 190 ? -7.367 2.845 -9.160 1.00 83.38 190 ARG A N 1
ATOM 1511 C CA . ARG A 1 190 ? -8.475 2.371 -9.995 1.00 83.38 190 ARG A CA 1
ATOM 1512 C C . ARG A 1 190 ? -9.751 3.162 -9.772 1.00 83.38 190 ARG A C 1
ATOM 1514 O O . ARG A 1 190 ? -10.322 3.669 -10.725 1.00 83.38 190 ARG A O 1
ATOM 1521 N N . SER A 1 191 ? -10.133 3.347 -8.514 1.00 75.44 191 SER A N 1
ATOM 1522 C CA . SER A 1 191 ? -11.365 4.051 -8.152 1.00 75.44 191 SER A CA 1
ATOM 1523 C C . SER A 1 191 ? -11.349 5.516 -8.607 1.00 75.44 191 SER A C 1
ATOM 1525 O O . SER A 1 191 ? -12.362 6.026 -9.074 1.00 75.44 191 SER A O 1
ATOM 1527 N N . ASN A 1 192 ? -10.198 6.191 -8.512 1.00 72.62 192 ASN A N 1
ATOM 1528 C CA . ASN A 1 192 ? -10.106 7.632 -8.749 1.00 72.62 192 ASN A CA 1
ATOM 1529 C C . ASN A 1 192 ? -9.663 8.028 -10.171 1.00 72.62 192 ASN A C 1
ATOM 1531 O O . ASN A 1 192 ? -9.913 9.159 -10.577 1.00 72.62 192 ASN A O 1
ATOM 1535 N N . TYR A 1 193 ? -8.966 7.153 -10.906 1.00 63.78 193 TYR A N 1
ATOM 1536 C CA . TYR A 1 193 ? -8.304 7.535 -12.164 1.00 63.78 193 TYR A CA 1
ATOM 1537 C C . TYR A 1 193 ? -8.470 6.553 -13.326 1.00 63.78 193 TYR A C 1
ATOM 1539 O O . TYR A 1 193 ? -8.384 6.997 -14.468 1.00 63.78 193 TYR A O 1
ATOM 1547 N N . GLU A 1 194 ? -8.655 5.254 -13.078 1.00 62.91 194 GLU A N 1
ATOM 1548 C CA . GLU A 1 194 ? -8.590 4.250 -14.159 1.00 62.91 194 GLU A CA 1
ATOM 1549 C C . GLU A 1 194 ? -9.946 3.634 -14.498 1.00 62.91 194 GLU A C 1
ATOM 1551 O O . GLU A 1 194 ? -10.212 3.375 -15.667 1.00 62.91 194 GLU A O 1
ATOM 1556 N N . ASP A 1 195 ? -10.791 3.388 -13.497 1.00 66.50 195 ASP A N 1
ATOM 1557 C CA . ASP A 1 195 ? -12.026 2.626 -13.654 1.00 66.50 195 ASP A CA 1
ATOM 1558 C C . ASP A 1 195 ? -13.026 2.977 -12.538 1.00 66.50 195 ASP A C 1
ATOM 1560 O O . ASP A 1 195 ? -13.322 2.188 -11.637 1.00 66.50 195 ASP A O 1
ATOM 1564 N N . SER A 1 196 ? -13.517 4.220 -12.549 1.00 60.28 196 SER A N 1
ATOM 1565 C CA . SER A 1 196 ? -14.602 4.629 -11.648 1.00 60.28 196 SER A CA 1
ATOM 1566 C C . SER A 1 196 ? -15.906 3.881 -11.956 1.00 60.28 196 SER A C 1
ATOM 1568 O O . SER A 1 196 ? -16.702 3.666 -11.038 1.00 60.28 196 SER A O 1
ATOM 1570 N N . ALA A 1 197 ? -16.073 3.439 -13.211 1.00 60.78 197 ALA A N 1
ATOM 1571 C CA . ALA A 1 197 ? -17.200 2.646 -13.691 1.00 60.78 197 ALA A CA 1
ATOM 1572 C C . ALA A 1 197 ? -17.311 1.303 -12.956 1.00 60.78 197 ALA A C 1
ATOM 1574 O O . ALA A 1 197 ? -18.409 0.918 -12.571 1.00 60.78 197 ALA A O 1
ATOM 1575 N N . MET A 1 198 ? -16.192 0.653 -12.616 1.00 66.00 198 MET A N 1
ATOM 1576 C CA . MET A 1 198 ? -16.171 -0.559 -11.782 1.00 66.00 198 MET A CA 1
ATOM 1577 C C . MET A 1 198 ? -16.918 -0.411 -10.442 1.00 66.00 198 MET A C 1
ATOM 1579 O O . MET A 1 198 ? -17.368 -1.407 -9.885 1.00 66.00 198 MET A O 1
ATOM 1583 N N . TRP A 1 199 ? -17.074 0.803 -9.904 1.00 63.41 199 TRP A N 1
ATOM 1584 C CA . TRP A 1 199 ? -17.791 1.034 -8.641 1.00 63.41 199 TRP A CA 1
ATOM 1585 C C . TRP A 1 199 ? -19.211 1.562 -8.818 1.00 63.41 199 TRP A C 1
ATOM 1587 O O . TRP A 1 199 ? -20.054 1.306 -7.962 1.00 63.41 199 TRP A O 1
ATOM 1597 N N . SER A 1 200 ? -19.483 2.299 -9.897 1.00 59.47 200 SER A N 1
ATOM 1598 C CA . SER A 1 200 ? -20.841 2.752 -10.222 1.00 59.47 200 SER A CA 1
ATOM 1599 C C . SER A 1 200 ? -21.671 1.677 -10.925 1.00 59.47 200 SER A C 1
ATOM 1601 O O . SER A 1 200 ? -22.885 1.665 -10.766 1.00 59.47 200 SER A O 1
ATOM 1603 N N . GLU A 1 201 ? -21.026 0.778 -11.670 1.00 57.72 201 GLU A N 1
ATOM 1604 C CA . GLU A 1 201 ? -21.655 -0.268 -12.492 1.00 57.72 201 GLU A CA 1
ATOM 1605 C C . GLU A 1 201 ? -21.360 -1.693 -11.985 1.00 57.72 201 GLU A C 1
ATOM 1607 O O . GLU A 1 201 ? -21.993 -2.645 -12.433 1.00 57.72 201 GLU A O 1
ATOM 1612 N N . GLY A 1 202 ? -20.386 -1.866 -11.081 1.00 56.91 202 GLY A N 1
ATOM 1613 C CA . GLY A 1 202 ? -19.907 -3.188 -10.653 1.00 56.91 202 GLY A CA 1
ATOM 1614 C C . GLY A 1 202 ? -20.717 -3.898 -9.564 1.00 56.91 202 GLY A C 1
ATOM 1615 O O . GLY A 1 202 ? -20.836 -5.121 -9.650 1.00 56.91 202 GLY A O 1
ATOM 1616 N N . PRO A 1 203 ? -21.264 -3.221 -8.534 1.00 64.38 203 PRO A N 1
ATOM 1617 C CA . PRO A 1 203 ? -22.166 -3.878 -7.594 1.00 64.38 203 PRO A CA 1
ATOM 1618 C C . PRO A 1 203 ? -23.497 -4.187 -8.285 1.00 64.38 203 PRO A C 1
ATOM 1620 O O . PRO A 1 203 ? -24.169 -3.276 -8.766 1.00 64.38 203 PRO A O 1
ATOM 1623 N N . ALA A 1 204 ? -23.910 -5.456 -8.298 1.00 68.38 204 ALA A N 1
ATOM 1624 C CA . ALA A 1 204 ? -25.190 -5.854 -8.883 1.00 68.38 204 ALA A CA 1
ATOM 1625 C C . ALA A 1 204 ? -26.379 -5.369 -8.033 1.00 68.38 204 ALA A C 1
ATOM 1627 O O . ALA A 1 204 ? -27.514 -5.326 -8.513 1.00 68.38 204 ALA A O 1
ATOM 1628 N N . SER A 1 205 ? -26.122 -4.995 -6.771 1.00 74.50 205 SER A N 1
ATOM 1629 C CA . SER A 1 205 ? -27.120 -4.444 -5.859 1.00 74.50 205 SER A CA 1
ATOM 1630 C C . SER A 1 205 ? -26.547 -3.448 -4.833 1.00 74.50 205 SER A C 1
ATOM 1632 O 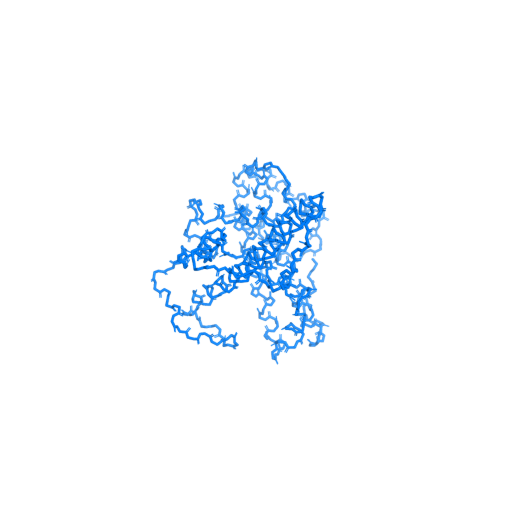O . SER A 1 205 ? -25.334 -3.333 -4.608 1.00 74.50 205 SER A O 1
ATOM 1634 N N . ALA A 1 206 ? -27.448 -2.719 -4.169 1.00 75.00 206 ALA A N 1
ATOM 1635 C CA . ALA A 1 206 ? -27.108 -1.811 -3.074 1.00 75.00 206 ALA A CA 1
ATOM 1636 C C . ALA A 1 206 ? -26.514 -2.561 -1.865 1.00 75.00 206 ALA A C 1
ATOM 1638 O O . ALA A 1 206 ? -25.621 -2.051 -1.187 1.00 75.00 206 ALA A O 1
ATOM 1639 N N . GLU A 1 207 ? -26.972 -3.785 -1.612 1.00 79.06 207 GLU A N 1
ATOM 1640 C CA . GLU A 1 207 ? -26.486 -4.656 -0.541 1.00 79.06 207 GLU A CA 1
ATOM 1641 C C . GLU A 1 207 ? -25.024 -5.057 -0.761 1.00 79.06 207 GLU A C 1
ATOM 1643 O O . GLU A 1 207 ? -24.235 -5.026 0.184 1.00 79.06 207 GLU A O 1
ATOM 1648 N N . GLU A 1 208 ? -24.633 -5.372 -1.999 1.00 76.19 208 GLU A N 1
ATOM 1649 C CA . GLU A 1 208 ? -23.236 -5.670 -2.335 1.00 76.19 208 GLU A CA 1
ATOM 1650 C C . GLU A 1 208 ? -22.337 -4.444 -2.139 1.00 76.19 208 GLU A C 1
ATOM 1652 O O . GLU A 1 208 ? -21.258 -4.552 -1.549 1.00 76.19 208 GLU A O 1
ATOM 1657 N N . SER A 1 209 ? -22.815 -3.261 -2.545 1.00 76.94 209 SER A N 1
ATOM 1658 C CA . SER A 1 209 ? -22.118 -1.984 -2.318 1.00 76.94 209 SER A CA 1
ATOM 1659 C C . SER A 1 209 ? -21.889 -1.727 -0.825 1.00 76.94 209 SER A C 1
ATOM 1661 O O . SER A 1 209 ? -20.777 -1.411 -0.393 1.00 76.94 209 SER A O 1
ATOM 1663 N N . LEU A 1 210 ? -22.930 -1.921 -0.008 1.00 80.12 210 LEU A N 1
ATOM 1664 C CA . LEU A 1 210 ? -22.839 -1.800 1.446 1.00 80.12 210 LEU A CA 1
ATOM 1665 C C . LEU A 1 210 ? -21.893 -2.846 2.042 1.00 80.12 210 LEU A C 1
ATOM 1667 O O . LEU A 1 210 ? -21.116 -2.521 2.938 1.00 80.12 210 LEU A O 1
ATOM 1671 N N . GLY A 1 211 ? -21.909 -4.078 1.533 1.00 82.06 211 GLY A N 1
ATOM 1672 C CA . GLY A 1 211 ? -20.984 -5.131 1.944 1.00 82.06 211 GLY A CA 1
ATOM 1673 C C . GLY A 1 211 ? -19.523 -4.727 1.739 1.00 82.06 211 GLY A C 1
ATOM 1674 O O . GLY A 1 211 ? -18.711 -4.856 2.656 1.00 82.06 211 GLY A O 1
ATOM 1675 N N . VAL A 1 212 ? -19.187 -4.163 0.574 1.00 82.06 212 VAL A N 1
ATOM 1676 C CA . VAL A 1 212 ? -17.845 -3.617 0.314 1.00 82.06 212 VAL A CA 1
ATOM 1677 C C . VAL A 1 212 ? -17.511 -2.493 1.292 1.00 82.06 212 VAL A C 1
ATOM 1679 O O . VAL A 1 212 ? -16.430 -2.509 1.884 1.00 82.06 212 VAL A O 1
ATOM 1682 N N . HIS A 1 213 ? -18.428 -1.541 1.487 1.00 84.88 213 HIS A N 1
ATOM 1683 C CA . HIS A 1 213 ? -18.227 -0.428 2.413 1.00 84.88 213 HIS A CA 1
ATOM 1684 C C . HIS A 1 213 ? -17.898 -0.919 3.830 1.00 84.88 213 HIS A C 1
ATOM 1686 O O . HIS A 1 213 ? -16.888 -0.509 4.405 1.00 84.88 213 HIS A O 1
ATOM 1692 N N . TRP A 1 214 ? -18.700 -1.839 4.371 1.00 85.50 214 TRP A N 1
ATOM 1693 C CA . TRP A 1 214 ? -18.487 -2.386 5.710 1.00 85.50 214 TRP A CA 1
ATOM 1694 C C . TRP A 1 214 ? -17.192 -3.186 5.808 1.00 85.50 214 TRP A C 1
ATOM 1696 O O . TRP A 1 214 ? -16.438 -2.992 6.756 1.00 85.50 214 TRP A O 1
ATOM 1706 N N . ASN A 1 215 ? -16.868 -4.008 4.808 1.00 88.12 215 ASN A N 1
ATOM 1707 C CA . ASN A 1 215 ? -15.611 -4.758 4.789 1.00 88.12 215 ASN A CA 1
ATOM 1708 C C . ASN A 1 215 ? -14.386 -3.826 4.787 1.00 88.12 215 ASN A C 1
ATOM 1710 O O . ASN A 1 215 ? -13.423 -4.066 5.521 1.00 88.12 215 ASN A O 1
ATOM 1714 N N . LEU A 1 216 ? -14.431 -2.734 4.012 1.00 89.75 216 LEU A N 1
ATOM 1715 C CA . LEU A 1 216 ? -13.386 -1.706 4.000 1.00 89.75 216 LEU A CA 1
ATOM 1716 C C . LEU A 1 216 ? -13.298 -0.961 5.336 1.00 89.75 216 LEU A C 1
ATOM 1718 O O . LEU A 1 216 ? -12.195 -0.722 5.835 1.00 89.75 216 LEU A O 1
ATOM 1722 N N . ALA A 1 217 ? -14.436 -0.620 5.940 1.00 89.56 217 ALA A N 1
ATOM 1723 C CA . ALA A 1 217 ? -14.478 0.009 7.256 1.00 89.56 217 ALA A CA 1
ATOM 1724 C C . ALA A 1 217 ? -13.881 -0.911 8.334 1.00 89.56 217 ALA A C 1
ATOM 1726 O O . ALA A 1 217 ? -13.072 -0.459 9.145 1.00 89.56 217 ALA A O 1
ATOM 1727 N N . THR A 1 218 ? -14.198 -2.208 8.300 1.00 90.62 218 THR A N 1
ATOM 1728 C CA . THR A 1 218 ? -13.669 -3.212 9.230 1.00 90.62 218 THR A CA 1
ATOM 1729 C C . THR A 1 218 ? -12.159 -3.366 9.100 1.00 90.62 218 THR A C 1
ATOM 1731 O O . THR A 1 218 ? -11.461 -3.231 10.105 1.00 90.62 218 THR A O 1
ATOM 1734 N N . ILE A 1 219 ? -11.623 -3.589 7.892 1.00 92.50 219 ILE A N 1
ATOM 1735 C CA . ILE A 1 219 ? -10.168 -3.744 7.719 1.00 92.50 219 ILE A CA 1
ATOM 1736 C C . ILE A 1 219 ? -9.418 -2.456 8.077 1.00 92.50 219 ILE A C 1
ATOM 1738 O O . ILE A 1 219 ? -8.347 -2.511 8.683 1.00 92.50 219 ILE A O 1
ATOM 1742 N N . THR A 1 220 ? -9.999 -1.291 7.776 1.00 94.75 220 THR A N 1
ATOM 1743 C CA . THR A 1 220 ? -9.431 0.009 8.150 1.00 94.75 220 THR A CA 1
ATOM 1744 C C . THR A 1 220 ? -9.412 0.171 9.665 1.00 94.75 220 THR A C 1
ATOM 1746 O O . THR A 1 220 ? -8.363 0.467 10.228 1.00 94.75 220 THR A O 1
ATOM 1749 N N . SER A 1 221 ? -10.537 -0.070 10.343 1.00 93.06 221 SER A N 1
ATOM 1750 C CA . SER A 1 221 ? -10.644 0.052 11.801 1.00 93.06 221 SER A CA 1
ATOM 1751 C C . SER A 1 221 ? -9.708 -0.916 12.527 1.00 93.06 221 SER A C 1
ATOM 1753 O O . SER A 1 221 ? -9.003 -0.502 13.445 1.00 93.06 221 SER A O 1
ATOM 1755 N N . ALA A 1 222 ? -9.627 -2.171 12.073 1.00 93.69 222 ALA A N 1
ATOM 1756 C CA . ALA A 1 222 ? -8.693 -3.157 12.613 1.00 93.69 222 ALA A CA 1
ATOM 1757 C C . ALA A 1 222 ? -7.234 -2.713 12.428 1.00 93.69 222 ALA A C 1
ATOM 1759 O O . ALA A 1 222 ? -6.436 -2.798 13.358 1.00 93.69 222 ALA A O 1
ATOM 1760 N N . THR A 1 223 ? -6.891 -2.183 11.249 1.00 95.94 223 THR A N 1
ATOM 1761 C CA . THR A 1 223 ? -5.535 -1.689 10.972 1.00 95.94 223 THR A CA 1
ATOM 1762 C C . THR A 1 223 ? -5.187 -0.484 11.841 1.00 95.94 223 THR A C 1
ATOM 1764 O O . THR A 1 223 ? -4.094 -0.433 12.402 1.00 95.94 223 THR A O 1
ATOM 1767 N N . LEU A 1 224 ? -6.118 0.463 11.997 1.00 95.88 224 LEU A N 1
ATOM 1768 C CA . LEU A 1 224 ? -5.955 1.601 12.900 1.00 95.88 224 LEU A CA 1
ATOM 1769 C C . LEU A 1 224 ? -5.723 1.121 14.332 1.00 95.88 224 LEU A C 1
ATOM 1771 O O . LEU A 1 224 ? -4.723 1.506 14.920 1.00 95.88 224 LEU A O 1
ATOM 1775 N N . LEU A 1 225 ? -6.574 0.231 14.852 1.00 94.12 225 LEU A N 1
ATOM 1776 C CA . LEU A 1 225 ? -6.459 -0.286 16.217 1.00 94.12 225 LEU A CA 1
ATOM 1777 C C . LEU A 1 225 ? -5.093 -0.930 16.472 1.00 94.12 225 LEU A C 1
ATOM 1779 O O . LEU A 1 225 ? -4.424 -0.611 17.451 1.00 94.12 225 LEU A O 1
ATOM 1783 N N . VAL A 1 226 ? -4.655 -1.817 15.580 1.00 93.88 226 VAL A N 1
ATOM 1784 C CA . VAL A 1 226 ? -3.384 -2.532 15.733 1.00 93.88 226 VAL A CA 1
ATOM 1785 C C . VAL A 1 226 ? -2.195 -1.564 15.722 1.00 93.88 226 VAL A C 1
ATOM 1787 O O . VAL A 1 226 ? -1.295 -1.669 16.558 1.00 93.88 226 VAL A O 1
ATOM 1790 N N . HIS A 1 227 ? -2.194 -0.583 14.818 1.00 95.12 227 HIS A N 1
ATOM 1791 C CA . HIS A 1 227 ? -1.165 0.453 14.812 1.00 95.12 227 HIS A CA 1
ATOM 1792 C C . HIS A 1 227 ? -1.261 1.390 16.025 1.00 95.12 227 HIS A C 1
ATOM 1794 O O . HIS A 1 227 ? -0.228 1.818 16.527 1.00 95.12 227 HIS A O 1
ATOM 1800 N N . GLU A 1 228 ? -2.458 1.698 16.522 1.00 95.50 228 GLU A N 1
ATOM 1801 C CA . GLU A 1 228 ? -2.680 2.522 17.714 1.00 95.50 228 GLU A CA 1
ATOM 1802 C C . GLU A 1 228 ? -2.158 1.830 18.984 1.00 95.50 228 GLU A C 1
ATOM 1804 O O . GLU A 1 228 ? -1.463 2.472 19.769 1.00 95.50 228 GLU A O 1
ATOM 1809 N N . VAL A 1 229 ? -2.369 0.516 19.145 1.00 93.69 229 VAL A N 1
ATOM 1810 C CA . VAL A 1 229 ? -1.752 -0.287 20.224 1.00 93.69 229 VAL A CA 1
ATOM 1811 C C . VAL A 1 229 ? -0.225 -0.165 20.179 1.00 93.69 229 VAL A C 1
ATOM 1813 O O . VAL A 1 229 ? 0.432 0.071 21.197 1.00 93.69 229 VAL A O 1
ATOM 1816 N N . LEU A 1 230 ? 0.358 -0.296 18.985 1.00 92.75 230 LEU A N 1
ATOM 1817 C CA . LEU A 1 230 ? 1.803 -0.187 18.790 1.00 92.75 230 LEU A CA 1
ATOM 1818 C C . LEU A 1 230 ? 2.311 1.228 19.067 1.00 92.75 230 LEU A C 1
ATOM 1820 O O . LEU A 1 230 ? 3.310 1.390 19.763 1.00 92.75 230 LEU A O 1
ATOM 1824 N N . LEU A 1 231 ? 1.622 2.246 18.557 1.00 95.06 231 LEU A N 1
ATOM 1825 C CA . LEU A 1 231 ? 1.944 3.649 18.791 1.00 95.06 231 LEU A CA 1
ATOM 1826 C C . LEU A 1 231 ? 1.919 3.965 20.279 1.00 95.06 231 LEU A C 1
ATOM 1828 O O . LEU A 1 231 ? 2.898 4.506 20.784 1.00 95.06 231 LEU A O 1
ATOM 1832 N N . ARG A 1 232 ? 0.864 3.553 20.988 1.00 94.81 232 ARG A N 1
ATOM 1833 C CA . ARG A 1 232 ? 0.735 3.712 22.439 1.00 94.81 232 ARG A CA 1
ATOM 1834 C C . ARG A 1 232 ? 1.915 3.099 23.188 1.00 94.81 232 ARG A C 1
ATOM 1836 O O . ARG A 1 232 ? 2.433 3.710 24.118 1.00 94.81 232 ARG A O 1
ATOM 1843 N N . ARG A 1 233 ? 2.391 1.928 22.752 1.00 93.50 233 ARG A N 1
ATOM 1844 C CA . ARG A 1 233 ? 3.591 1.291 23.315 1.00 93.50 233 ARG A CA 1
ATOM 1845 C C . ARG A 1 233 ? 4.881 2.050 22.988 1.00 93.50 233 ARG A C 1
ATOM 1847 O O . ARG A 1 233 ? 5.755 2.121 23.843 1.00 93.50 233 ARG A O 1
ATOM 1854 N N . ILE A 1 234 ? 5.018 2.586 21.774 1.00 94.50 234 ILE A N 1
ATOM 1855 C CA . ILE A 1 234 ? 6.236 3.274 21.313 1.00 94.50 234 ILE A CA 1
ATOM 1856 C C . ILE A 1 234 ? 6.380 4.657 21.962 1.00 94.50 234 ILE A C 1
ATOM 1858 O O . ILE A 1 234 ? 7.452 4.983 22.460 1.00 94.50 234 ILE A O 1
ATOM 1862 N N . VAL A 1 235 ? 5.318 5.469 21.958 1.00 95.06 235 VAL A N 1
ATOM 1863 C CA . VAL A 1 235 ? 5.360 6.858 22.462 1.00 95.06 235 VAL A CA 1
ATOM 1864 C C . VAL A 1 235 ? 5.066 6.965 23.960 1.00 95.06 235 VAL A C 1
ATOM 1866 O O . VAL A 1 235 ? 5.278 8.018 24.557 1.00 95.06 235 VAL A O 1
ATOM 1869 N N . GLY A 1 236 ? 4.573 5.882 24.564 1.00 95.00 236 GLY A N 1
ATOM 1870 C CA . GLY A 1 236 ? 4.135 5.824 25.953 1.00 95.00 236 GLY A CA 1
ATOM 1871 C C . GLY A 1 236 ? 2.640 6.109 26.116 1.00 95.00 236 GLY A C 1
ATOM 1872 O O . GLY A 1 236 ? 2.072 6.990 25.468 1.00 95.00 236 GLY A O 1
ATOM 1873 N N . ALA A 1 237 ? 2.013 5.370 27.037 1.00 93.81 237 ALA A N 1
ATOM 1874 C CA . ALA A 1 237 ? 0.578 5.427 27.311 1.00 93.81 237 ALA A CA 1
ATOM 1875 C C . ALA A 1 237 ? 0.081 6.844 27.628 1.00 93.81 237 ALA A C 1
ATOM 1877 O O . ALA A 1 237 ? -0.850 7.316 26.989 1.00 93.81 237 ALA A O 1
ATOM 1878 N N . SER A 1 238 ? 0.746 7.546 28.552 1.00 94.81 238 SER A N 1
ATOM 1879 C CA . SER A 1 238 ? 0.353 8.901 28.970 1.00 94.81 238 SER A CA 1
ATOM 1880 C C . SER A 1 238 ? 0.313 9.884 27.794 1.00 94.81 238 SER A C 1
ATOM 1882 O O . SER A 1 238 ? -0.688 10.569 27.584 1.00 94.81 238 SER A O 1
ATOM 1884 N N . THR A 1 239 ? 1.366 9.899 26.970 1.00 95.12 239 THR A N 1
ATOM 1885 C CA . THR A 1 239 ? 1.456 10.780 25.799 1.00 95.12 239 THR A CA 1
ATOM 1886 C C . THR A 1 239 ? 0.388 10.439 24.763 1.00 95.12 239 THR A C 1
ATOM 1888 O O . THR A 1 239 ? -0.296 11.331 24.264 1.00 95.12 239 THR A O 1
ATOM 1891 N N . PHE A 1 240 ? 0.204 9.154 24.455 1.00 94.56 240 PHE A N 1
ATOM 1892 C CA . PHE A 1 240 ? -0.808 8.714 23.496 1.00 94.56 240 PHE A CA 1
ATOM 1893 C C . PHE A 1 240 ? -2.234 9.039 23.964 1.00 94.56 240 PHE A C 1
ATOM 1895 O O . PHE A 1 240 ? -3.038 9.578 23.198 1.00 94.56 240 PHE A O 1
ATOM 1902 N N . ASP A 1 241 ? -2.543 8.742 25.228 1.00 93.62 241 ASP A N 1
ATOM 1903 C CA . ASP A 1 241 ? -3.861 8.960 25.820 1.00 93.62 241 ASP A CA 1
ATOM 1904 C C . ASP A 1 241 ? -4.163 10.470 25.909 1.00 93.62 241 ASP A C 1
ATOM 1906 O O . ASP A 1 241 ? -5.289 10.889 25.629 1.00 93.62 241 ASP A O 1
ATOM 1910 N N . GLY A 1 242 ? -3.153 11.298 26.205 1.00 94.25 242 GLY A N 1
ATOM 1911 C CA . GLY A 1 242 ? -3.234 12.761 26.169 1.00 94.25 242 GLY A CA 1
ATOM 1912 C C . GLY A 1 242 ? -3.587 13.307 24.783 1.00 94.25 242 GLY A C 1
ATOM 1913 O O . GLY A 1 242 ? -4.583 14.017 24.645 1.00 94.25 242 GLY A O 1
ATOM 1914 N N . LEU A 1 243 ? -2.841 12.909 23.746 1.00 93.19 243 LEU A N 1
ATOM 1915 C CA . LEU A 1 243 ? -3.099 13.320 22.356 1.00 93.19 243 LEU A CA 1
ATOM 1916 C C . LEU A 1 243 ? -4.480 12.863 21.865 1.00 93.19 243 LEU A C 1
ATOM 1918 O O . LEU A 1 243 ? -5.198 13.606 21.193 1.00 93.19 243 LEU A O 1
ATOM 1922 N N . THR A 1 244 ? -4.874 11.641 22.225 1.00 92.31 244 THR A N 1
ATOM 1923 C CA . THR A 1 244 ? -6.189 11.088 21.882 1.00 92.31 244 THR A CA 1
ATOM 1924 C C . THR A 1 244 ? -7.310 11.894 22.536 1.00 92.31 244 THR A C 1
ATOM 1926 O O . THR A 1 244 ? -8.295 12.231 21.878 1.00 92.31 244 THR A O 1
ATOM 1929 N N . ASN A 1 245 ? -7.161 12.242 23.818 1.00 91.88 245 ASN A N 1
ATOM 1930 C CA . ASN A 1 245 ? -8.130 13.063 24.542 1.00 91.88 245 ASN A CA 1
ATOM 1931 C C . ASN A 1 245 ? -8.249 14.469 23.960 1.00 91.88 245 ASN A C 1
ATOM 1933 O O . ASN A 1 245 ? -9.367 14.928 23.744 1.00 91.88 245 ASN A O 1
ATOM 1937 N N . GLU A 1 246 ? -7.128 15.126 23.667 1.00 93.12 246 GLU A N 1
ATOM 1938 C CA . GLU A 1 246 ? -7.120 16.452 23.043 1.00 93.12 246 GLU A CA 1
ATOM 1939 C C . GLU A 1 246 ? -7.879 16.430 21.708 1.00 93.12 246 GLU A C 1
ATOM 1941 O O . GLU A 1 246 ? -8.773 17.247 21.460 1.00 93.12 246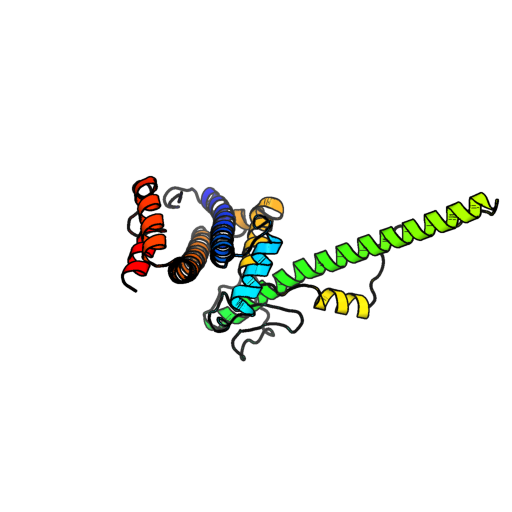 GLU A O 1
ATOM 1946 N N . TRP A 1 247 ? -7.595 15.432 20.865 1.00 91.00 247 TRP A N 1
ATOM 1947 C CA . TRP A 1 247 ? -8.283 15.286 19.589 1.00 91.00 247 TRP A CA 1
ATOM 1948 C C . TRP A 1 247 ? -9.784 15.030 19.771 1.00 91.00 247 TRP A C 1
ATOM 1950 O O . TRP A 1 247 ? -10.595 15.638 19.067 1.00 91.00 247 TRP A O 1
ATOM 1960 N N . LEU A 1 248 ? -10.176 14.166 20.716 1.00 90.19 248 LEU A N 1
ATOM 1961 C CA . LEU A 1 248 ? -11.580 13.854 21.007 1.00 90.19 248 LEU A CA 1
ATOM 1962 C C . LEU A 1 248 ? -12.332 15.035 21.629 1.00 90.19 248 LEU A C 1
ATOM 1964 O O . LEU A 1 248 ? -13.517 15.195 21.351 1.00 90.19 248 LEU A O 1
ATOM 1968 N N . GLN A 1 249 ? -11.684 15.881 22.426 1.00 90.06 249 GLN A N 1
ATOM 1969 C CA . GLN A 1 249 ? -12.301 17.108 22.935 1.00 90.06 249 GLN A CA 1
ATOM 1970 C C . GLN A 1 249 ? -12.596 18.085 21.794 1.00 90.06 249 GLN A C 1
ATOM 1972 O O . GLN A 1 249 ? -13.679 18.661 21.736 1.00 90.06 249 GLN A O 1
ATOM 1977 N N . LYS A 1 250 ? -11.663 18.218 20.845 1.00 88.06 250 LYS A N 1
ATOM 1978 C CA . LYS A 1 250 ? -11.810 19.121 19.699 1.00 88.06 250 LYS A CA 1
ATOM 1979 C C . LYS A 1 250 ? -12.787 18.610 18.634 1.00 88.06 250 LYS A C 1
ATOM 1981 O O . LYS A 1 250 ? -13.488 19.410 18.023 1.00 88.06 250 LYS A O 1
ATOM 1986 N N . ASN A 1 251 ? -12.826 17.299 18.386 1.00 85.62 251 ASN A N 1
ATOM 1987 C CA . ASN A 1 251 ? -13.525 16.717 17.228 1.00 85.62 251 ASN A CA 1
ATOM 1988 C C . ASN A 1 251 ? -14.626 15.709 17.598 1.00 85.62 251 ASN A C 1
ATOM 1990 O O . ASN A 1 251 ? -15.429 15.331 16.748 1.00 85.62 251 ASN A O 1
ATOM 1994 N N . GLY A 1 252 ? -14.685 15.249 18.847 1.00 72.81 252 GLY A N 1
ATOM 1995 C CA . GLY A 1 252 ? -15.546 14.141 19.269 1.00 72.81 252 GLY A CA 1
ATOM 1996 C C . GLY A 1 252 ? -17.034 14.474 19.347 1.00 72.81 252 GLY A C 1
ATOM 1997 O O . GLY A 1 252 ? -17.842 13.559 19.472 1.00 72.81 252 GLY A O 1
ATOM 1998 N N . VAL A 1 253 ? -17.423 15.749 19.249 1.00 70.25 253 VAL A N 1
ATOM 1999 C CA . VAL A 1 253 ? -18.838 16.147 19.095 1.00 70.25 253 VAL A CA 1
ATOM 2000 C C . VAL A 1 253 ? -19.406 15.650 17.757 1.00 70.25 253 VAL A C 1
ATOM 2002 O O . VAL A 1 253 ? -20.600 15.400 17.649 1.00 70.25 253 VAL A O 1
ATOM 2005 N N . LEU A 1 254 ? -18.547 15.440 16.753 1.00 68.81 254 LEU A N 1
ATOM 2006 C CA . LEU A 1 254 ? -18.932 14.967 15.419 1.00 68.81 254 LEU A CA 1
ATOM 2007 C C . LEU A 1 254 ? -18.971 13.434 15.296 1.00 68.81 254 LEU A C 1
ATOM 2009 O O . LEU A 1 254 ? -19.184 12.926 14.197 1.00 68.81 254 LEU A O 1
ATOM 2013 N N . LEU A 1 255 ? -18.700 12.699 16.380 1.00 66.88 255 LEU A N 1
ATOM 2014 C CA . LEU A 1 255 ? -18.578 11.243 16.363 1.00 66.88 255 LEU A CA 1
ATOM 2015 C C . LEU A 1 255 ? -19.627 10.583 17.255 1.00 66.88 255 LEU A C 1
ATOM 2017 O O . LEU A 1 255 ? -19.747 10.925 18.437 1.00 66.88 255 LEU A O 1
ATOM 2021 N N . ASP A 1 256 ? -20.306 9.576 16.706 1.00 75.31 256 ASP A N 1
ATOM 2022 C CA . ASP A 1 256 ? -21.077 8.624 17.500 1.00 75.31 256 ASP A CA 1
ATOM 2023 C C . ASP A 1 256 ? -20.142 7.943 18.524 1.00 75.31 256 ASP A C 1
ATOM 2025 O O . ASP A 1 256 ? -19.013 7.569 18.177 1.00 75.31 256 ASP A O 1
ATOM 2029 N N . PRO A 1 257 ? -20.558 7.790 19.796 1.00 73.31 257 PRO A N 1
ATOM 2030 C CA . PRO A 1 257 ? -19.791 7.069 20.809 1.00 73.31 257 PRO A CA 1
ATOM 2031 C C . PRO A 1 257 ? -19.323 5.669 20.402 1.00 73.31 257 PRO A C 1
ATOM 2033 O O . PRO A 1 257 ? -18.276 5.222 20.860 1.00 73.31 257 PRO A O 1
ATOM 2036 N N . ARG A 1 258 ? -20.062 4.996 19.521 1.00 75.25 258 ARG A N 1
ATOM 2037 C CA . ARG A 1 258 ? -19.813 3.622 19.074 1.00 75.25 258 ARG A CA 1
ATOM 2038 C C . ARG A 1 258 ? -18.961 3.544 17.810 1.00 75.25 258 ARG A C 1
ATOM 2040 O O . ARG A 1 258 ? -18.872 2.480 17.205 1.00 75.25 258 ARG A O 1
ATOM 2047 N N . GLU A 1 259 ? -18.335 4.643 17.395 1.00 75.25 259 GLU A N 1
ATOM 2048 C CA . GLU A 1 259 ? -17.596 4.705 16.138 1.00 75.25 259 GLU A CA 1
ATOM 2049 C C . GLU A 1 259 ? -16.203 5.336 16.274 1.00 75.25 259 GLU A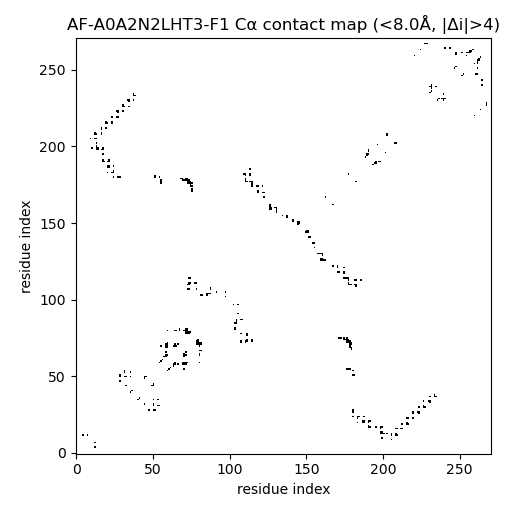 C 1
ATOM 2051 O O . GLU A 1 259 ? -15.874 6.081 17.203 1.00 75.25 259 GLU A O 1
ATOM 2056 N N . GLY A 1 260 ? -15.361 5.041 15.279 1.00 82.44 260 GLY A N 1
ATOM 2057 C CA . GLY A 1 260 ? -14.094 5.728 15.054 1.00 82.44 260 GLY A CA 1
ATOM 2058 C C . GLY A 1 260 ? -13.115 5.655 16.228 1.00 82.44 260 GLY A C 1
ATOM 2059 O O . GLY A 1 260 ? -12.966 4.626 16.884 1.00 82.44 260 GLY A O 1
ATOM 2060 N N . LEU A 1 261 ? -12.398 6.761 16.451 1.00 84.81 261 LEU A N 1
ATOM 2061 C CA . LEU A 1 261 ? -11.377 6.849 17.496 1.00 84.81 261 LEU A CA 1
ATOM 2062 C C . LEU A 1 261 ? -11.972 6.747 18.905 1.00 84.81 261 LEU A C 1
ATOM 2064 O O . LEU A 1 261 ? -11.281 6.283 19.800 1.00 84.81 261 LEU A O 1
ATOM 2068 N N . ARG A 1 262 ? -13.232 7.149 19.120 1.00 85.50 262 ARG A N 1
ATOM 2069 C CA . ARG A 1 262 ? -13.846 7.114 20.455 1.00 85.50 262 ARG A CA 1
ATOM 2070 C C . ARG A 1 262 ? -14.034 5.674 20.936 1.00 85.50 262 ARG A C 1
ATOM 2072 O O . ARG A 1 262 ? -13.531 5.346 22.004 1.00 85.50 262 ARG A O 1
ATOM 2079 N N . LEU A 1 263 ? -14.628 4.814 20.104 1.00 85.75 263 LEU A N 1
ATOM 2080 C CA . LEU A 1 263 ? -14.747 3.382 20.401 1.00 85.75 263 LEU A CA 1
ATOM 2081 C C . LEU A 1 263 ? -13.371 2.736 20.627 1.00 85.75 263 LEU A C 1
ATOM 2083 O O . LEU A 1 263 ? -13.171 1.998 21.588 1.00 85.75 263 LEU A O 1
ATOM 2087 N N . ARG A 1 264 ? -12.395 3.020 19.754 1.00 89.81 264 ARG A N 1
ATOM 2088 C CA . ARG A 1 264 ? -11.051 2.433 19.887 1.00 89.81 264 ARG A CA 1
ATOM 2089 C C . ARG A 1 264 ? -10.306 2.939 21.121 1.00 89.81 264 ARG A C 1
ATOM 2091 O O . ARG A 1 264 ? -9.619 2.154 21.759 1.00 89.81 264 ARG A O 1
ATOM 2098 N N . ALA A 1 265 ? -10.466 4.206 21.499 1.00 86.62 265 ALA A N 1
ATOM 2099 C CA . ALA A 1 265 ? -9.846 4.769 22.696 1.00 86.62 265 ALA A CA 1
ATOM 2100 C C . ALA A 1 265 ? -10.330 4.082 23.979 1.00 86.62 265 ALA A C 1
ATOM 2102 O O . ALA A 1 265 ? -9.540 3.920 24.905 1.00 86.62 265 ALA A O 1
ATOM 2103 N N . GLU A 1 266 ? -11.594 3.655 24.038 1.00 84.94 266 GLU A N 1
ATOM 2104 C CA . GLU A 1 266 ? -12.091 2.837 25.150 1.00 84.94 266 GLU A CA 1
ATOM 2105 C C . GLU A 1 266 ? -11.375 1.482 25.184 1.00 84.94 266 GLU A C 1
ATOM 2107 O O . GLU A 1 266 ? -10.792 1.126 26.205 1.00 84.94 266 GLU A O 1
ATOM 2112 N N . VAL A 1 267 ? -11.309 0.776 24.050 1.00 86.06 267 VAL A N 1
ATOM 2113 C CA . VAL A 1 267 ? -10.595 -0.511 23.948 1.00 86.06 267 VAL A CA 1
ATOM 2114 C C . VAL A 1 267 ? -9.122 -0.380 24.362 1.00 86.06 267 VAL A C 1
ATOM 2116 O O . VAL A 1 267 ? -8.630 -1.200 25.127 1.00 86.06 267 VAL A O 1
ATOM 2119 N N . LEU A 1 268 ? -8.428 0.672 23.921 1.00 87.56 268 LEU A N 1
ATOM 2120 C CA . LEU A 1 268 ? -7.003 0.906 24.208 1.00 87.56 268 LEU A CA 1
ATOM 2121 C C . LEU A 1 268 ? -6.695 1.246 25.675 1.00 87.56 268 LEU A C 1
ATOM 2123 O O . LEU A 1 268 ? -5.542 1.136 26.095 1.00 87.56 268 LEU A O 1
ATOM 2127 N N . ARG A 1 269 ? -7.687 1.719 26.437 1.00 83.00 269 ARG A N 1
ATOM 2128 C CA . ARG A 1 269 ? -7.528 2.054 27.863 1.00 83.00 269 ARG A CA 1
ATOM 2129 C C . ARG A 1 269 ? -7.736 0.858 28.774 1.00 83.00 269 ARG A C 1
ATOM 2131 O O . ARG A 1 269 ? -7.156 0.832 29.856 1.00 83.00 269 ARG A O 1
ATOM 2138 N N . TYR A 1 270 ? -8.587 -0.074 28.356 1.00 75.69 270 TYR A N 1
ATOM 2139 C CA . TYR A 1 270 ? -9.022 -1.199 29.180 1.00 75.69 270 TYR A CA 1
ATOM 2140 C C . TYR A 1 270 ? -8.453 -2.557 28.737 1.00 75.69 270 TYR A C 1
ATOM 2142 O O . TYR A 1 270 ? -8.632 -3.529 29.468 1.00 75.69 270 TYR A O 1
ATOM 2150 N N . GLY A 1 271 ? -7.792 -2.631 27.577 1.00 60.03 271 GLY A N 1
ATOM 2151 C CA . GLY A 1 271 ? -7.040 -3.800 27.097 1.00 60.03 271 GLY A CA 1
ATOM 2152 C C . GLY A 1 271 ? -5.540 -3.656 27.304 1.00 60.03 271 GLY A C 1
ATOM 2153 O O . GLY A 1 271 ? -4.914 -4.678 27.655 1.00 60.03 271 GLY A O 1
#

pLDDT: mean 85.03, std 13.01, range [34.31, 97.44]